Protein AF-A0A2C9M346-F1 (afdb_monomer)

Sequence (253 aa):
MEFDHIWLIHLYRFVQGSVEAITVPALNGVVSPWTPAYQRSQLMTLAYAGVYFSPAVASITTGACLCYVSWSSIMYIYGGAGVVWSVFYAFFAFQSPEKHPGLCEAERAIFLSHSSSRPRKTLIGLLSGIPHVFMVVLMLIGGNVFDYLVNKNLLSRTNSRKLAETLGFGVMGACILAIGFLNDYVVVAVLFCVGVAFSAFSISGYQLNPLDIAPKFVGPLTGISRTGTAGSIVSTLLAAKTVGETHVSLHIL

Radius of gyration: 22.64 Å; Cα contacts (8 Å, |Δi|>4): 153; chains: 1; bounding box: 45×53×70 Å

InterPro domains:
  IPR011701 Major facilitator superfamily [PF07690] (4-103)
  IPR036259 MFS transporter superfamily [G3DSA:1.20.1250.20] (2-103)
  IPR036259 MFS transporter superfamily [G3DSA:1.20.1250.20] (115-249)
  IPR036259 MFS transporter superfamily [SSF103473] (5-239)
  IPR050382 Major Facilitator Superfamily Sodium/Anion Cotransporter [PTHR11662] (124-240)

Mean predicted aligned error: 11.91 Å

Nearest PDB structures (foldseek):
  7t3n-assembly1_A  TM=4.970E-01  e=9.966E-08  Rattus norvegicus
  7t3o-assembly1_A  TM=4.963E-01  e=7.483E-08  Rattus norvegicus
  8sbe-assembly1_A  TM=4.480E-01  e=1.446E-06  Rattus norvegicus
  6kkk-assembly3_C  TM=3.157E-01  e=1.125E+00  Escherichia coli K-12
  6kki-assembly1_A  TM=3.457E-01  e=2.416E+00  Escherichia coli K-12

Structure (mmCIF, N/CA/C/O backbone):
data_AF-A0A2C9M346-F1
#
_entry.id   AF-A0A2C9M346-F1
#
loop_
_atom_site.group_PDB
_atom_site.id
_atom_site.type_symbol
_atom_site.label_atom_id
_atom_site.label_alt_id
_atom_site.label_comp_id
_atom_site.label_asym_id
_atom_site.label_entity_id
_atom_site.label_seq_id
_atom_site.pdbx_PDB_ins_code
_atom_site.Cartn_x
_atom_site.Cartn_y
_atom_site.Cartn_z
_atom_site.occupancy
_atom_site.B_iso_or_equiv
_atom_site.auth_seq_id
_atom_site.auth_comp_id
_atom_site.auth_asym_id
_atom_site.auth_atom_id
_atom_site.pdbx_PDB_model_num
ATOM 1 N N . MET A 1 1 ? -8.830 -10.681 -35.280 1.00 39.97 1 MET A N 1
ATOM 2 C CA . MET A 1 1 ? -10.021 -10.195 -34.549 1.00 39.97 1 MET A CA 1
ATOM 3 C C . MET A 1 1 ? -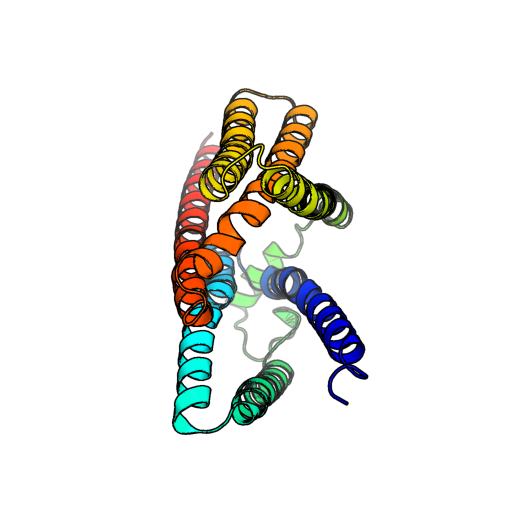9.810 -10.386 -33.043 1.00 39.97 1 MET A C 1
ATOM 5 O O . MET A 1 1 ? -10.549 -11.126 -32.421 1.00 39.97 1 MET A O 1
ATOM 9 N N . GLU A 1 2 ? -8.780 -9.773 -32.444 1.00 51.31 2 GLU A N 1
ATOM 10 C CA . GLU A 1 2 ? -8.455 -9.968 -31.008 1.00 51.31 2 GLU A CA 1
ATOM 11 C C . GLU A 1 2 ? -8.323 -8.653 -30.212 1.00 51.31 2 GLU A C 1
ATOM 13 O O . GLU A 1 2 ? -8.001 -8.678 -29.030 1.00 51.31 2 GLU A O 1
ATOM 18 N N . PHE A 1 3 ? -8.610 -7.495 -30.822 1.00 54.19 3 PHE A N 1
ATOM 19 C CA . PHE A 1 3 ? -8.401 -6.180 -30.193 1.00 54.19 3 PHE A CA 1
ATOM 20 C C . PHE A 1 3 ? -9.688 -5.393 -29.891 1.00 54.19 3 PHE A C 1
ATOM 22 O O . PHE A 1 3 ? -9.622 -4.372 -29.209 1.00 54.19 3 PHE A O 1
ATOM 29 N N . ASP A 1 4 ? -10.864 -5.875 -30.304 1.00 59.22 4 ASP A N 1
ATOM 30 C CA . ASP A 1 4 ? -12.116 -5.099 -30.231 1.00 59.22 4 ASP A CA 1
ATOM 31 C C . ASP A 1 4 ? -12.661 -4.909 -28.797 1.00 59.22 4 ASP A C 1
ATOM 33 O O . ASP A 1 4 ? -13.552 -4.096 -28.559 1.00 59.22 4 ASP A O 1
ATOM 37 N N . HIS A 1 5 ? -12.095 -5.605 -27.803 1.00 69.25 5 HIS A N 1
ATOM 38 C CA . HIS A 1 5 ? -12.573 -5.593 -26.412 1.00 69.25 5 HIS A CA 1
ATOM 39 C C . HIS A 1 5 ? -11.543 -5.131 -25.376 1.00 69.25 5 HIS A C 1
A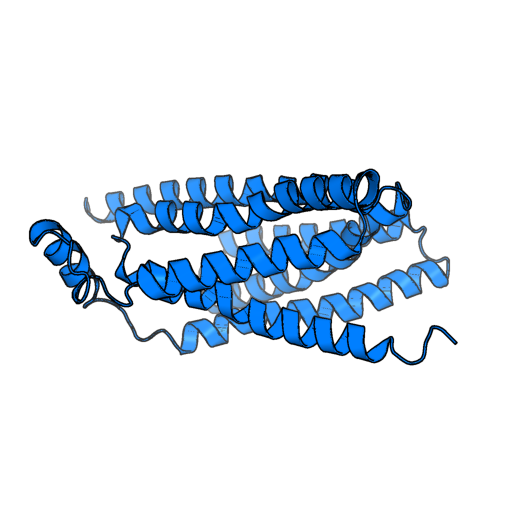TOM 41 O O . HIS A 1 5 ? -11.807 -5.198 -24.175 1.00 69.25 5 HIS A O 1
ATOM 47 N N . ILE A 1 6 ? -10.388 -4.610 -25.798 1.00 76.62 6 ILE A N 1
ATOM 48 C CA . ILE A 1 6 ? -9.342 -4.167 -24.862 1.00 76.62 6 ILE A CA 1
ATOM 49 C C . ILE A 1 6 ? -9.833 -3.059 -23.912 1.00 76.62 6 ILE A C 1
ATOM 51 O O . ILE A 1 6 ? -9.477 -3.026 -22.733 1.00 76.62 6 ILE A O 1
ATOM 55 N N . TRP A 1 7 ? -10.754 -2.213 -24.383 1.00 76.31 7 TRP A N 1
ATOM 56 C CA . TRP A 1 7 ? -11.404 -1.173 -23.583 1.00 76.31 7 TRP A CA 1
ATOM 57 C C . TRP A 1 7 ? -12.201 -1.726 -22.395 1.00 76.31 7 TRP A C 1
ATOM 59 O O . TRP A 1 7 ? -12.237 -1.086 -21.344 1.00 76.31 7 TRP A O 1
ATOM 69 N N . LEU A 1 8 ? -12.780 -2.929 -22.509 1.00 79.19 8 LEU A N 1
ATOM 70 C CA . LEU A 1 8 ? -13.498 -3.575 -21.403 1.00 79.19 8 LEU A CA 1
ATOM 71 C C . LEU A 1 8 ? -12.549 -3.949 -20.261 1.00 79.19 8 LEU A C 1
ATOM 73 O O . LEU A 1 8 ? -12.915 -3.829 -19.094 1.00 79.19 8 LEU A O 1
ATOM 77 N N . ILE A 1 9 ? -11.313 -4.342 -20.579 1.00 78.12 9 ILE A N 1
ATOM 78 C CA . ILE A 1 9 ? -10.290 -4.659 -19.575 1.00 78.12 9 ILE A CA 1
ATOM 79 C C . ILE A 1 9 ? -9.882 -3.386 -18.828 1.00 78.12 9 ILE A C 1
ATOM 81 O O . ILE A 1 9 ? -9.800 -3.392 -17.598 1.00 78.12 9 ILE A O 1
ATOM 85 N N . HIS A 1 10 ? -9.673 -2.283 -19.551 1.00 71.88 10 HIS A N 1
ATOM 86 C CA . HIS A 1 10 ? -9.362 -0.989 -18.941 1.00 71.88 10 HIS A CA 1
ATOM 87 C C . HIS A 1 10 ? -10.497 -0.491 -18.040 1.00 71.88 10 HIS A C 1
ATOM 89 O O . HIS A 1 10 ? -10.240 -0.085 -16.906 1.00 71.88 10 HIS A O 1
ATOM 95 N N . LEU A 1 11 ? -11.747 -0.595 -18.502 1.00 81.00 11 LEU A N 1
ATOM 96 C CA . LEU A 1 11 ? -12.925 -0.246 -17.712 1.00 81.00 11 LEU A CA 1
ATOM 97 C C . LEU A 1 11 ? -13.032 -1.111 -16.449 1.00 81.00 11 LEU A C 1
ATOM 99 O O . LEU A 1 11 ? -13.202 -0.582 -15.352 1.00 81.00 11 LEU A O 1
ATOM 103 N N . TYR A 1 12 ? -12.865 -2.428 -16.577 1.00 78.06 12 TYR A N 1
ATOM 104 C CA . TYR A 1 12 ? -12.874 -3.345 -15.439 1.00 78.06 12 TYR A CA 1
ATOM 105 C C . TYR A 1 12 ? -11.790 -2.989 -14.409 1.00 78.06 12 TYR A C 1
ATOM 107 O O . TYR A 1 12 ? -12.068 -2.940 -13.213 1.00 78.06 12 TYR A O 1
ATOM 115 N N . ARG A 1 13 ? -10.560 -2.690 -14.852 1.00 76.38 13 ARG A N 1
ATOM 116 C CA . ARG A 1 13 ? -9.453 -2.291 -13.963 1.00 76.38 13 ARG A CA 1
ATOM 117 C C . ARG A 1 13 ? -9.722 -0.969 -13.252 1.00 76.38 13 ARG A C 1
ATOM 119 O O . ARG A 1 13 ? -9.402 -0.845 -12.072 1.00 76.38 13 ARG A O 1
ATOM 126 N N . PHE A 1 14 ? -10.335 -0.013 -13.944 1.00 79.12 14 PHE A N 1
ATOM 127 C CA . PHE A 1 14 ? -10.742 1.257 -13.351 1.00 79.12 14 PHE A CA 1
ATOM 128 C C . PHE A 1 14 ? -11.803 1.064 -12.258 1.00 79.12 14 PHE A C 1
ATOM 130 O O . PHE A 1 14 ? -11.677 1.612 -11.160 1.00 79.12 14 PHE A O 1
ATOM 137 N N . VAL A 1 15 ? -12.821 0.241 -12.531 1.00 81.31 15 VAL A N 1
ATOM 138 C CA . VAL A 1 15 ? -13.866 -0.091 -11.553 1.00 81.31 15 VAL A CA 1
ATOM 139 C C . VAL A 1 15 ? -13.266 -0.827 -10.355 1.00 81.31 15 VAL A C 1
ATOM 141 O O . VAL A 1 15 ? -13.522 -0.438 -9.217 1.00 81.31 15 VAL A O 1
ATOM 144 N N . GLN A 1 16 ? -12.412 -1.826 -10.594 1.00 80.75 16 GLN A N 1
ATOM 145 C CA . GLN A 1 16 ? -11.725 -2.565 -9.534 1.00 80.75 16 GLN A CA 1
ATOM 146 C C . GLN A 1 16 ? -10.912 -1.625 -8.629 1.00 80.75 16 GLN A C 1
ATOM 148 O O . GLN A 1 16 ? -11.064 -1.672 -7.411 1.00 80.75 16 GLN A O 1
ATOM 153 N N . GLY A 1 17 ? -10.106 -0.732 -9.214 1.00 78.06 17 GLY A N 1
ATOM 154 C CA . GLY A 1 17 ? -9.300 0.225 -8.451 1.00 78.06 17 GLY A CA 1
ATOM 155 C C . GLY A 1 17 ? -10.146 1.201 -7.628 1.00 78.06 17 GLY A C 1
ATOM 156 O O . GLY A 1 17 ? -9.804 1.514 -6.490 1.00 78.06 17 GLY A O 1
ATOM 157 N N . SER A 1 18 ? -11.285 1.637 -8.171 1.00 78.25 18 SER A N 1
ATOM 158 C CA . SER A 1 18 ? -12.201 2.558 -7.485 1.00 78.25 18 SER A CA 1
ATOM 159 C C . SER A 1 18 ? -12.862 1.918 -6.259 1.00 78.25 18 SER A C 1
ATOM 161 O O . SER A 1 18 ? -12.991 2.566 -5.222 1.00 78.25 18 SER A O 1
ATOM 163 N N . VAL A 1 19 ? -13.255 0.642 -6.357 1.00 81.50 19 VAL A N 1
ATOM 164 C CA . VAL A 1 19 ? -13.831 -0.114 -5.230 1.00 81.50 19 VAL A CA 1
ATOM 165 C C . VAL A 1 19 ? -12.768 -0.392 -4.165 1.00 81.50 19 VAL A C 1
ATOM 167 O O . VAL A 1 19 ? -13.018 -0.206 -2.974 1.00 81.50 19 VAL A O 1
ATOM 170 N N . GLU A 1 20 ? -11.562 -0.779 -4.580 1.00 79.50 20 GLU A N 1
ATOM 171 C CA . GLU A 1 20 ? -10.466 -1.102 -3.664 1.00 79.50 20 GLU A CA 1
ATOM 172 C C . GLU A 1 20 ? -10.006 0.118 -2.846 1.00 79.50 20 GLU A C 1
ATOM 174 O O . GLU A 1 20 ? -9.707 -0.021 -1.656 1.00 79.50 20 GLU A O 1
ATOM 179 N N . ALA A 1 21 ? -10.053 1.323 -3.430 1.00 75.38 21 ALA A N 1
ATOM 180 C CA . ALA A 1 21 ? -9.646 2.573 -2.780 1.00 75.38 21 ALA A CA 1
ATOM 181 C C . ALA A 1 21 ? -10.407 2.887 -1.475 1.00 75.38 21 ALA A C 1
ATOM 183 O O . ALA A 1 21 ? -9.876 3.563 -0.591 1.00 75.38 21 ALA A O 1
ATOM 184 N N . ILE A 1 22 ? -11.633 2.379 -1.319 1.00 80.31 22 ILE A N 1
ATOM 185 C CA . ILE A 1 22 ? -12.479 2.619 -0.137 1.00 80.31 22 ILE A CA 1
ATOM 186 C C . ILE A 1 22 ? -12.052 1.730 1.046 1.00 80.31 22 ILE A C 1
ATOM 188 O O . ILE A 1 22 ? -12.305 2.063 2.207 1.00 80.31 22 ILE A O 1
ATOM 192 N N . THR A 1 23 ? -11.354 0.625 0.776 1.00 82.38 23 THR A N 1
ATOM 193 C CA . THR A 1 23 ? -11.069 -0.437 1.754 1.00 82.38 23 THR A CA 1
ATOM 194 C C . THR A 1 23 ? -10.199 0.043 2.912 1.00 82.38 23 THR A C 1
ATOM 196 O O . THR A 1 23 ? -10.503 -0.236 4.068 1.00 82.38 23 THR A O 1
ATOM 199 N N . VAL A 1 24 ? -9.134 0.800 2.631 1.00 77.88 24 VAL A N 1
ATOM 200 C CA . VAL A 1 24 ? -8.177 1.258 3.655 1.00 77.88 24 VAL A CA 1
ATOM 201 C C . VAL A 1 24 ? -8.806 2.288 4.618 1.00 77.88 24 VAL A C 1
ATOM 203 O O . VAL A 1 24 ? -8.719 2.103 5.837 1.00 77.88 24 VAL A O 1
ATOM 206 N N . PRO A 1 25 ? -9.509 3.337 4.141 1.00 76.00 25 PRO A N 1
ATOM 207 C CA . PRO A 1 25 ? -10.279 4.224 5.013 1.00 76.00 25 PRO A CA 1
ATOM 208 C C . PRO A 1 25 ? -11.390 3.503 5.784 1.00 76.00 25 PRO A C 1
ATOM 210 O O . PRO A 1 25 ? -11.580 3.779 6.971 1.00 76.00 25 PRO A O 1
ATOM 213 N N . ALA A 1 26 ? -12.101 2.571 5.140 1.00 81.25 26 ALA A N 1
ATOM 214 C CA . ALA A 1 26 ? -13.157 1.792 5.781 1.00 81.25 26 ALA A CA 1
ATOM 215 C C . ALA A 1 26 ? -12.604 0.904 6.905 1.00 81.25 26 ALA A C 1
ATOM 217 O O . ALA A 1 26 ? -13.171 0.897 7.997 1.00 81.25 26 ALA A O 1
ATOM 218 N N . LEU A 1 27 ? -11.461 0.241 6.689 1.00 83.31 27 LEU A N 1
ATOM 219 C CA . LEU A 1 27 ? -10.759 -0.540 7.709 1.00 83.31 27 LEU A CA 1
ATOM 220 C C . LEU A 1 27 ? -10.428 0.324 8.926 1.00 83.31 27 LEU A C 1
ATOM 222 O O . LEU A 1 27 ? -10.750 -0.047 10.052 1.00 83.31 27 LEU A O 1
ATOM 226 N N . ASN A 1 28 ? -9.846 1.507 8.712 1.00 78.62 28 ASN A N 1
ATOM 227 C CA . ASN A 1 28 ? -9.545 2.429 9.807 1.00 78.62 28 ASN A CA 1
ATOM 228 C C . ASN A 1 28 ? -10.823 2.874 10.533 1.00 78.62 28 ASN A C 1
ATOM 230 O O . ASN A 1 28 ? -10.831 2.970 11.761 1.00 78.62 28 ASN A O 1
ATOM 234 N N . GLY A 1 29 ? -11.905 3.114 9.790 1.00 77.00 29 GLY A N 1
ATOM 235 C CA . GLY A 1 29 ? -13.221 3.439 10.332 1.00 77.00 29 GLY A CA 1
ATOM 236 C C . GLY A 1 29 ? -13.767 2.337 11.236 1.00 77.00 29 GLY A C 1
ATOM 237 O O . GLY A 1 29 ? -14.132 2.637 12.371 1.00 77.00 29 GLY A O 1
ATOM 238 N N . VAL A 1 30 ? -13.743 1.085 10.774 1.00 81.25 30 VAL A N 1
ATOM 239 C CA . VAL A 1 30 ? -14.242 -0.090 11.504 1.00 81.25 30 VAL A CA 1
ATOM 240 C C . VAL A 1 30 ? -13.346 -0.448 12.678 1.00 81.25 30 VAL A C 1
ATOM 242 O O . VAL A 1 30 ? -13.856 -0.672 13.759 1.00 81.25 30 VAL A O 1
ATOM 245 N N . VAL A 1 31 ? -12.024 -0.480 12.525 1.00 80.38 31 VAL A N 1
ATOM 246 C CA . VAL A 1 31 ? -11.116 -0.894 13.608 1.00 80.38 31 VAL A CA 1
ATOM 247 C C . VAL A 1 31 ? -11.046 0.173 14.697 1.00 80.38 31 VAL A C 1
ATOM 249 O O . VAL A 1 31 ? -10.894 -0.142 15.877 1.00 80.38 31 VAL A O 1
ATOM 252 N N . SER A 1 32 ? -11.210 1.451 14.334 1.00 75.62 32 SER A N 1
ATOM 253 C CA . SER A 1 32 ? -11.010 2.547 15.276 1.00 75.62 32 SER A CA 1
ATOM 254 C C . SER A 1 32 ? -11.800 2.424 16.585 1.00 75.62 32 SER A C 1
ATOM 256 O O . SER A 1 32 ? -11.168 2.639 17.616 1.00 75.62 32 SER A O 1
ATOM 258 N N . PRO A 1 33 ? -13.118 2.141 16.637 1.00 76.19 33 PRO A N 1
ATOM 259 C CA . PRO A 1 33 ? -13.894 2.062 17.879 1.00 76.19 33 PRO A CA 1
ATOM 260 C C . PRO A 1 33 ? -13.584 0.794 18.682 1.00 76.19 33 PRO A C 1
ATOM 262 O O . PRO A 1 33 ? -13.794 0.777 19.888 1.00 76.19 33 PRO A O 1
ATOM 265 N N . TRP A 1 34 ? -13.048 -0.232 18.022 1.00 78.19 34 TRP A N 1
ATOM 266 C CA . TRP A 1 34 ? -12.725 -1.536 18.596 1.00 78.19 34 TRP A CA 1
ATOM 267 C C . TRP A 1 34 ? -11.302 -1.626 19.142 1.00 78.19 34 TRP A C 1
ATOM 269 O O . TRP A 1 34 ? -10.888 -2.693 19.581 1.00 78.19 34 TRP A O 1
ATOM 279 N N . THR A 1 35 ? -10.529 -0.534 19.108 1.00 77.12 35 THR A N 1
ATOM 280 C CA . THR A 1 35 ? -9.149 -0.551 19.605 1.00 77.12 35 THR A CA 1
ATOM 281 C C . THR A 1 35 ? -8.914 0.438 20.744 1.00 77.12 35 THR A C 1
ATOM 283 O O . THR A 1 35 ? -9.123 1.641 20.547 1.00 77.12 35 THR A O 1
ATOM 286 N N . PRO A 1 36 ? -8.401 -0.024 21.901 1.00 76.00 36 PRO A N 1
ATOM 287 C CA . PRO A 1 36 ? -7.910 0.856 22.957 1.00 76.00 36 PRO A CA 1
ATOM 288 C C . PRO A 1 36 ? -6.717 1.689 22.471 1.00 76.00 36 PRO A C 1
ATOM 290 O O . PRO A 1 36 ? -5.948 1.241 21.617 1.00 76.00 36 PRO A O 1
ATOM 293 N N . ALA A 1 37 ? -6.515 2.888 23.031 1.00 70.19 37 ALA A N 1
ATOM 294 C CA . ALA A 1 37 ? -5.457 3.797 22.572 1.00 70.19 37 ALA A CA 1
ATOM 295 C C . ALA A 1 37 ? -4.046 3.179 22.655 1.00 70.19 37 ALA A C 1
ATOM 297 O O . ALA A 1 37 ? -3.256 3.345 21.729 1.00 70.19 37 ALA A O 1
ATOM 298 N N . TYR A 1 38 ? -3.764 2.411 23.712 1.00 72.00 38 TYR A N 1
ATOM 299 C CA . TYR A 1 38 ? -2.445 1.820 23.964 1.00 72.00 38 TYR A CA 1
ATOM 300 C C . TYR A 1 38 ? -2.101 0.621 23.054 1.00 72.00 38 TYR A C 1
ATOM 302 O O . TYR A 1 38 ? -0.931 0.378 22.783 1.00 72.00 38 TYR A O 1
ATOM 310 N N . GLN A 1 39 ? -3.100 -0.102 22.532 1.00 74.75 39 GLN A N 1
ATOM 311 C CA . GLN A 1 39 ? -2.921 -1.238 21.604 1.00 74.75 39 GLN A CA 1
ATOM 312 C C . GLN A 1 39 ? -3.198 -0.868 20.140 1.00 74.75 39 GLN A C 1
ATOM 314 O O . GLN A 1 39 ? -3.112 -1.709 19.241 1.00 74.75 39 GLN A O 1
ATOM 319 N N . ARG A 1 40 ? -3.519 0.404 19.877 1.00 73.38 40 ARG A N 1
ATOM 320 C CA . ARG A 1 40 ? -3.988 0.875 18.571 1.00 73.38 40 ARG A CA 1
ATOM 321 C C . ARG A 1 40 ? -3.032 0.575 17.434 1.00 73.38 40 ARG A C 1
ATOM 323 O O . ARG A 1 40 ? -3.454 0.095 16.387 1.00 73.38 40 ARG A O 1
ATOM 330 N N . SER A 1 41 ? -1.754 0.848 17.640 1.00 71.06 41 SER A N 1
ATOM 331 C CA . SER A 1 41 ? -0.716 0.606 16.642 1.00 71.06 41 SER A CA 1
ATOM 332 C C . SER A 1 41 ? -0.541 -0.881 16.335 1.00 71.06 41 SER A C 1
ATOM 334 O O . SER A 1 41 ? -0.408 -1.245 15.171 1.00 71.06 41 SER A O 1
ATOM 336 N N . GLN A 1 42 ? -0.584 -1.746 17.350 1.00 76.31 42 GLN A N 1
ATOM 337 C CA . GLN A 1 42 ? -0.415 -3.191 17.192 1.00 76.31 42 GLN A CA 1
ATOM 338 C C . GLN A 1 42 ? -1.573 -3.810 16.407 1.00 76.31 42 GLN A C 1
ATOM 340 O O . GLN A 1 42 ? -1.331 -4.538 15.444 1.00 76.31 42 GLN A O 1
ATOM 345 N N . LEU A 1 43 ? -2.819 -3.472 16.757 1.00 76.62 43 LEU A N 1
ATOM 346 C CA . LEU A 1 43 ? -3.988 -4.013 16.061 1.00 76.62 43 LEU A CA 1
ATOM 347 C C . LEU A 1 43 ? -4.071 -3.508 14.616 1.00 76.62 43 LEU A C 1
ATOM 349 O O . LEU A 1 43 ? -4.363 -4.284 13.709 1.00 76.62 43 LEU A O 1
ATOM 353 N N . MET A 1 44 ? -3.746 -2.231 14.384 1.00 74.69 44 MET A N 1
ATOM 354 C CA . MET A 1 44 ? -3.647 -1.697 13.024 1.00 74.69 44 MET A CA 1
ATOM 355 C C . MET A 1 44 ? -2.541 -2.411 12.244 1.00 74.69 44 MET A C 1
ATOM 357 O O . MET A 1 44 ? -2.776 -2.851 11.127 1.00 74.69 44 MET A O 1
ATOM 361 N N . THR A 1 45 ? -1.362 -2.608 12.835 1.00 77.75 45 THR A N 1
ATOM 362 C CA . THR A 1 45 ? -0.251 -3.311 12.173 1.00 77.75 45 THR A CA 1
ATOM 363 C C . THR A 1 45 ? -0.647 -4.732 11.775 1.00 77.75 45 THR A C 1
ATOM 365 O O . THR A 1 45 ? -0.372 -5.146 10.651 1.00 77.75 45 THR A O 1
ATOM 368 N N . LEU A 1 46 ? -1.342 -5.457 12.655 1.00 81.00 46 LEU A N 1
ATOM 369 C CA . LEU A 1 46 ? -1.876 -6.783 12.349 1.00 81.00 46 LEU A CA 1
ATOM 370 C C . LEU A 1 46 ? -2.894 -6.734 11.199 1.00 81.00 46 LEU A C 1
ATOM 372 O O . LEU A 1 46 ? -2.821 -7.550 10.283 1.00 81.00 46 LEU A O 1
ATOM 376 N N . ALA A 1 47 ? -3.796 -5.750 11.206 1.00 78.06 47 ALA A N 1
ATOM 377 C CA . ALA A 1 47 ? -4.774 -5.562 10.138 1.00 78.06 47 ALA A CA 1
ATOM 378 C C . ALA A 1 47 ? -4.110 -5.250 8.779 1.00 78.06 47 ALA A C 1
ATOM 380 O O . ALA A 1 47 ? -4.530 -5.776 7.750 1.00 78.06 47 ALA A O 1
ATOM 381 N N . TYR A 1 48 ? -3.035 -4.454 8.766 1.00 77.62 48 TYR A N 1
ATOM 382 C CA . TYR A 1 48 ? -2.281 -4.126 7.549 1.00 77.62 48 TYR A CA 1
ATOM 383 C C . TYR A 1 48 ? -1.307 -5.227 7.110 1.00 77.62 48 TYR A C 1
ATOM 385 O O . TYR A 1 48 ? -0.970 -5.290 5.928 1.00 77.62 48 TYR A O 1
ATOM 393 N N . ALA A 1 49 ? -0.878 -6.127 8.000 1.00 79.31 49 ALA A N 1
ATOM 394 C CA . ALA A 1 49 ? 0.030 -7.223 7.651 1.00 79.31 49 ALA A CA 1
ATOM 395 C C . ALA A 1 49 ? -0.528 -8.104 6.515 1.00 79.31 49 ALA A C 1
ATOM 397 O O . ALA A 1 49 ? 0.226 -8.552 5.649 1.00 79.31 49 ALA A O 1
ATOM 398 N N . GLY A 1 50 ? -1.854 -8.280 6.456 1.00 79.25 50 GLY A N 1
ATOM 399 C CA . GLY A 1 50 ? -2.530 -9.021 5.386 1.00 79.25 50 GLY A CA 1
ATOM 400 C C . GLY A 1 50 ? -2.340 -8.419 3.987 1.00 79.25 50 GLY A C 1
ATOM 401 O O . GLY A 1 50 ? -2.175 -9.163 3.018 1.00 79.25 50 GLY A O 1
ATOM 402 N N . VAL A 1 51 ? -2.271 -7.087 3.870 1.00 76.94 51 VAL A N 1
ATOM 403 C CA . VAL A 1 51 ? -2.025 -6.390 2.590 1.00 76.94 51 VAL A CA 1
ATOM 404 C C . VAL A 1 51 ? -0.657 -6.766 2.016 1.00 76.94 51 VAL A C 1
ATOM 406 O O . VAL A 1 51 ? -0.501 -6.872 0.804 1.00 76.94 51 VAL A O 1
ATOM 409 N N . TYR A 1 52 ? 0.318 -7.039 2.882 1.00 72.88 52 TYR A N 1
ATOM 410 C CA . TYR A 1 52 ? 1.678 -7.401 2.480 1.00 72.88 52 TYR A CA 1
ATOM 411 C C . TYR A 1 52 ? 1.897 -8.911 2.362 1.00 72.88 52 TYR A C 1
ATOM 413 O O . TYR A 1 52 ? 2.749 -9.347 1.591 1.00 72.88 52 TYR A O 1
ATOM 421 N N . PHE A 1 53 ? 1.127 -9.717 3.093 1.00 78.62 53 PHE A N 1
ATOM 422 C CA . PHE A 1 53 ? 1.178 -11.176 3.001 1.00 78.62 53 PHE A CA 1
ATOM 423 C C . PHE A 1 53 ? 0.428 -11.712 1.771 1.00 78.62 53 PHE A C 1
ATOM 425 O O . PHE A 1 53 ? 0.880 -12.654 1.115 1.00 78.62 53 PHE A O 1
ATOM 432 N N . SER A 1 54 ? -0.698 -11.087 1.413 1.00 81.50 54 SER A N 1
ATOM 433 C CA . SER A 1 54 ? -1.556 -11.543 0.315 1.00 81.50 54 SER A CA 1
ATOM 434 C C . SER A 1 54 ? -0.869 -11.644 -1.058 1.00 81.50 54 SER A C 1
ATOM 436 O O . SER A 1 54 ? -1.136 -12.635 -1.738 1.00 81.50 54 SER A O 1
ATOM 438 N N . PRO A 1 55 ? 0.060 -10.759 -1.487 1.00 78.62 55 PRO A N 1
ATOM 439 C CA . PRO A 1 55 ? 0.716 -10.882 -2.789 1.00 78.62 55 PRO A CA 1
ATOM 440 C C . PRO A 1 55 ? 1.626 -12.108 -2.886 1.00 78.62 55 PRO A C 1
ATOM 442 O O . PRO A 1 55 ? 1.755 -12.681 -3.968 1.00 78.62 55 PRO A O 1
ATOM 445 N N . ALA A 1 56 ? 2.235 -12.539 -1.775 1.00 78.00 56 ALA A N 1
ATOM 446 C CA . ALA A 1 56 ? 3.071 -13.737 -1.745 1.00 78.00 56 ALA A CA 1
ATOM 447 C C . ALA A 1 56 ? 2.217 -14.990 -1.978 1.00 78.00 56 ALA A C 1
ATOM 449 O O . ALA A 1 56 ? 2.478 -15.765 -2.901 1.00 78.00 56 ALA A O 1
ATOM 450 N N . VAL A 1 57 ? 1.130 -15.130 -1.212 1.00 84.19 57 VAL A N 1
ATOM 451 C CA . VAL A 1 57 ? 0.158 -16.221 -1.386 1.00 84.19 57 VAL A CA 1
ATOM 452 C C . VAL A 1 57 ? -0.469 -16.169 -2.778 1.00 84.19 57 VAL A C 1
ATOM 454 O O . VAL A 1 57 ? -0.612 -17.202 -3.439 1.00 84.19 57 VAL A O 1
ATOM 457 N N . ALA A 1 58 ? -0.798 -14.969 -3.260 1.00 82.75 58 ALA A N 1
ATOM 458 C CA . ALA A 1 58 ? -1.411 -14.793 -4.563 1.00 82.75 58 ALA A CA 1
ATOM 459 C C . ALA A 1 58 ? -0.474 -15.201 -5.705 1.00 82.75 58 ALA A C 1
ATOM 461 O O . ALA A 1 58 ? -0.892 -15.898 -6.627 1.00 82.75 58 ALA A O 1
ATOM 462 N N . SER A 1 59 ? 0.807 -14.842 -5.614 1.00 81.25 59 SER A N 1
ATOM 463 C CA . SER A 1 59 ? 1.816 -15.199 -6.617 1.00 81.25 59 SER A CA 1
ATOM 464 C C . SER A 1 59 ? 2.038 -16.710 -6.685 1.00 81.25 59 SER A C 1
ATOM 466 O O . SER A 1 59 ? 2.081 -17.268 -7.780 1.00 81.25 59 SER A O 1
ATOM 468 N N . ILE A 1 60 ? 2.115 -17.384 -5.532 1.00 84.06 60 ILE A N 1
ATOM 469 C CA . ILE A 1 60 ? 2.268 -18.847 -5.465 1.00 84.06 60 ILE A CA 1
ATOM 470 C C . ILE A 1 60 ? 1.041 -19.538 -6.067 1.00 84.06 60 ILE A C 1
ATOM 472 O O . ILE A 1 60 ? 1.173 -20.404 -6.930 1.00 84.06 60 ILE A O 1
ATOM 476 N N . THR A 1 61 ? -0.155 -19.116 -5.654 1.00 83.56 61 THR A N 1
ATOM 477 C CA . THR A 1 61 ? -1.418 -19.708 -6.118 1.00 83.56 61 THR A CA 1
ATOM 478 C C . THR A 1 61 ? -1.610 -19.490 -7.619 1.00 83.56 61 THR A C 1
ATOM 480 O O . THR A 1 61 ? -1.948 -20.425 -8.342 1.00 83.56 61 THR A O 1
ATOM 483 N N . THR A 1 62 ? -1.325 -18.279 -8.107 1.00 80.50 62 THR A N 1
ATOM 484 C CA . THR A 1 62 ? -1.390 -17.927 -9.533 1.00 80.50 62 THR A CA 1
ATOM 485 C C . THR A 1 62 ? -0.394 -18.747 -10.350 1.00 80.50 62 THR A C 1
ATOM 487 O O . THR A 1 62 ? -0.770 -19.318 -11.372 1.00 80.50 62 THR A O 1
ATOM 490 N N . GLY A 1 63 ? 0.855 -18.865 -9.885 1.00 77.06 63 GLY A N 1
ATOM 491 C CA . GLY A 1 63 ? 1.881 -19.677 -10.543 1.00 77.06 63 GLY A CA 1
ATOM 492 C C . GLY A 1 63 ? 1.501 -21.157 -10.624 1.00 77.06 63 GLY A C 1
ATOM 493 O O . GLY A 1 63 ? 1.614 -21.762 -11.687 1.00 77.06 63 GLY A O 1
ATOM 494 N N . ALA A 1 64 ? 0.977 -21.728 -9.537 1.00 80.94 64 ALA A N 1
ATOM 495 C CA . ALA A 1 64 ? 0.506 -23.111 -9.521 1.00 80.94 64 ALA A CA 1
ATOM 496 C C . ALA A 1 64 ? -0.688 -23.330 -10.470 1.00 80.94 64 ALA A C 1
ATOM 498 O O . ALA A 1 64 ? -0.705 -24.296 -11.231 1.00 80.94 64 ALA A O 1
ATOM 499 N N . CYS A 1 65 ? -1.665 -22.420 -10.481 1.00 81.44 65 CYS A N 1
ATOM 500 C CA . CYS A 1 65 ? -2.840 -22.538 -11.349 1.00 81.44 65 CYS A CA 1
ATOM 501 C C . CYS A 1 65 ? -2.489 -22.448 -12.838 1.00 81.44 65 CYS A C 1
ATOM 503 O O . CYS A 1 65 ? -3.066 -23.189 -13.635 1.00 81.44 65 CYS A O 1
ATOM 505 N N . LEU A 1 66 ? -1.530 -21.590 -13.206 1.00 75.19 66 LEU A N 1
ATOM 506 C CA . LEU A 1 66 ? -1.047 -21.457 -14.584 1.00 75.19 66 LEU A CA 1
ATOM 507 C C . LEU A 1 66 ? -0.353 -22.729 -15.089 1.00 75.19 66 LEU A C 1
ATOM 509 O O . LEU A 1 66 ? -0.524 -23.079 -16.253 1.00 75.19 66 LEU A O 1
ATOM 513 N N . CYS A 1 67 ? 0.411 -23.414 -14.234 1.00 78.12 67 CYS A N 1
ATOM 514 C CA . CYS A 1 67 ? 1.167 -24.605 -14.628 1.00 78.12 67 CYS A CA 1
ATOM 515 C C . CYS A 1 67 ? 0.341 -25.899 -14.600 1.00 78.12 67 CYS A C 1
ATOM 517 O O . CYS A 1 67 ? 0.570 -26.773 -15.431 1.00 78.12 67 CYS A O 1
ATOM 519 N N . TYR A 1 68 ? -0.581 -26.043 -13.641 1.00 80.94 68 TYR A N 1
ATOM 520 C CA . TYR A 1 68 ? -1.243 -27.327 -13.368 1.00 80.94 68 TYR A CA 1
ATOM 521 C C . TYR A 1 68 ? -2.731 -27.376 -13.722 1.00 80.94 68 TYR A C 1
ATOM 523 O O . TYR A 1 68 ? -3.282 -28.470 -13.805 1.00 80.94 68 TYR A O 1
ATOM 531 N N . VAL A 1 69 ? -3.402 -26.230 -13.886 1.00 85.69 69 VAL A N 1
ATOM 532 C CA . VAL A 1 69 ? -4.866 -26.193 -14.034 1.00 85.69 69 VAL A CA 1
ATOM 533 C C . VAL A 1 69 ? -5.276 -25.444 -15.297 1.00 85.69 69 VAL A C 1
ATOM 535 O O . VAL A 1 69 ? -5.508 -26.045 -16.339 1.00 85.69 69 VAL A O 1
ATOM 538 N N . SER A 1 70 ? -5.431 -24.131 -15.198 1.00 80.38 70 SER A N 1
ATOM 539 C CA . SER A 1 70 ? -5.834 -23.241 -16.277 1.00 80.38 70 SER A CA 1
ATOM 540 C C . SER A 1 70 ? -5.764 -21.816 -15.750 1.00 80.38 70 SER A C 1
ATOM 542 O O . SER A 1 70 ? -5.968 -21.565 -14.565 1.00 80.38 70 SER A O 1
ATOM 544 N N . TRP A 1 71 ? -5.553 -20.853 -16.638 1.00 77.12 71 TRP A N 1
ATOM 545 C CA . TRP A 1 71 ? -5.648 -19.436 -16.298 1.00 77.12 71 TRP A CA 1
ATOM 546 C C . TRP A 1 71 ? -7.021 -19.077 -15.691 1.00 77.12 71 TRP A C 1
ATOM 548 O O . TRP A 1 71 ? -7.104 -18.290 -14.749 1.00 77.12 71 TRP A O 1
ATOM 558 N N . SER A 1 72 ? -8.104 -19.688 -16.180 1.00 78.62 72 SER A N 1
ATOM 559 C CA . SER A 1 72 ? -9.462 -19.351 -15.744 1.00 78.62 72 SER A CA 1
ATOM 560 C C . SER A 1 72 ? -9.768 -19.778 -14.305 1.00 78.62 72 SER A C 1
ATOM 562 O O . SER A 1 72 ? -10.638 -19.177 -13.677 1.00 78.62 72 SER A O 1
ATOM 564 N N . SER A 1 73 ? -9.056 -20.767 -13.746 1.00 83.19 73 SER A N 1
ATOM 565 C CA . SER A 1 73 ? -9.290 -21.235 -12.368 1.00 83.19 73 SER A CA 1
ATOM 566 C C . SER A 1 73 ? -8.992 -20.158 -11.324 1.00 83.19 73 SER A C 1
ATOM 568 O O . SER A 1 73 ? -9.659 -20.096 -10.293 1.00 83.19 73 SER A O 1
ATOM 570 N N . ILE A 1 74 ? -8.058 -19.255 -11.630 1.00 85.81 74 ILE A N 1
ATOM 571 C CA . ILE A 1 74 ? -7.645 -18.143 -10.769 1.00 85.81 74 ILE A CA 1
ATOM 572 C C . ILE A 1 74 ? -8.840 -17.248 -10.417 1.00 85.81 74 ILE A C 1
ATOM 574 O O . ILE A 1 74 ? -9.001 -16.837 -9.266 1.00 85.81 74 ILE A O 1
ATOM 578 N N . MET A 1 75 ? -9.713 -16.993 -11.396 1.00 83.81 75 MET A N 1
ATOM 579 C CA . MET A 1 75 ? -10.902 -16.157 -11.215 1.00 83.81 75 MET A CA 1
ATOM 580 C C . MET A 1 75 ? -11.903 -16.800 -10.257 1.00 83.81 75 MET A C 1
ATOM 582 O O . MET A 1 75 ? -12.453 -16.120 -9.392 1.00 83.81 75 MET A O 1
ATOM 586 N N . TYR A 1 76 ? -12.103 -18.115 -10.370 1.00 89.44 76 TYR A N 1
ATOM 587 C CA . TYR A 1 76 ? -13.011 -18.852 -9.494 1.00 89.44 76 TYR A CA 1
ATOM 588 C C . TYR A 1 76 ? -12.466 -18.970 -8.068 1.00 89.44 76 TYR A C 1
ATOM 590 O O . TYR A 1 76 ? -13.234 -18.835 -7.118 1.00 89.44 76 TYR A O 1
ATOM 598 N N . ILE A 1 77 ? -11.153 -19.162 -7.903 1.00 89.69 77 ILE A N 1
ATOM 599 C CA . ILE A 1 77 ? -10.520 -19.278 -6.582 1.00 89.69 77 ILE A CA 1
ATOM 600 C C . ILE A 1 77 ? -10.615 -17.951 -5.821 1.00 89.69 77 ILE A C 1
ATOM 602 O O . ILE A 1 77 ? -11.149 -17.925 -4.711 1.00 89.69 77 ILE A O 1
ATOM 606 N N . TYR A 1 78 ? -10.154 -16.840 -6.409 1.00 88.19 78 TYR A N 1
ATOM 607 C CA . TYR A 1 78 ? -10.206 -15.540 -5.728 1.00 88.19 78 TYR A CA 1
ATOM 608 C C . TYR A 1 78 ? -11.631 -15.001 -5.599 1.00 88.19 78 TYR A C 1
ATOM 610 O O . TYR A 1 78 ? -11.986 -14.478 -4.543 1.00 88.19 78 TYR A O 1
ATOM 618 N N . GLY A 1 79 ? -12.461 -15.163 -6.634 1.00 88.94 79 GLY A N 1
ATOM 619 C CA . GLY A 1 79 ? -13.865 -14.756 -6.593 1.00 88.94 79 GLY A CA 1
ATOM 620 C C . GLY A 1 79 ? -14.657 -15.528 -5.537 1.00 88.94 79 GLY A C 1
ATOM 621 O O . GLY A 1 79 ? -15.348 -14.922 -4.720 1.00 88.94 79 GLY A O 1
ATOM 622 N N . GLY A 1 80 ? -14.499 -16.854 -5.490 1.00 93.25 80 GLY A N 1
ATOM 623 C CA . GLY A 1 80 ? -15.147 -17.713 -4.499 1.00 93.25 80 GLY A CA 1
ATOM 624 C C . GLY A 1 80 ? -14.696 -17.403 -3.073 1.00 93.25 80 GLY A C 1
ATOM 625 O O . GLY A 1 80 ? -15.538 -17.216 -2.195 1.00 93.25 80 GLY A O 1
ATOM 626 N N . ALA A 1 81 ? -13.386 -17.263 -2.846 1.00 91.62 81 ALA A N 1
ATOM 627 C CA . ALA A 1 81 ? -12.853 -16.870 -1.542 1.00 91.62 81 ALA A CA 1
ATOM 628 C C . ALA A 1 81 ? -13.393 -15.503 -1.086 1.00 91.62 81 ALA A C 1
ATOM 630 O O . ALA A 1 81 ? -13.757 -15.347 0.079 1.00 91.62 81 ALA A O 1
ATOM 631 N N . GLY A 1 82 ? -13.513 -14.537 -2.004 1.00 88.69 82 GLY A N 1
ATOM 632 C CA . GLY A 1 82 ? -14.103 -13.227 -1.724 1.00 88.69 82 GLY A CA 1
ATOM 633 C C . GLY A 1 82 ? -15.579 -13.302 -1.324 1.00 88.69 82 GLY A C 1
ATOM 634 O O . GLY A 1 82 ? -15.982 -12.638 -0.369 1.00 88.69 82 GLY A O 1
ATOM 635 N N . VAL A 1 83 ? -16.382 -14.137 -1.994 1.00 94.19 83 VAL A N 1
ATOM 636 C CA . VAL A 1 83 ? -17.797 -14.345 -1.632 1.00 94.19 83 VAL A CA 1
ATOM 637 C C . VAL A 1 83 ? -17.915 -14.993 -0.255 1.00 94.19 83 VAL A C 1
ATOM 639 O O . VAL A 1 83 ? -18.654 -14.489 0.588 1.00 94.19 83 VAL A O 1
ATOM 642 N N . VAL A 1 84 ? -17.150 -16.057 0.008 1.00 95.38 84 VAL A N 1
ATOM 643 C CA . VAL A 1 84 ? -17.137 -16.730 1.318 1.00 95.38 84 VAL A CA 1
ATOM 644 C C . VAL A 1 84 ? -16.740 -15.752 2.424 1.00 95.38 84 VAL A C 1
ATOM 646 O O . VAL A 1 84 ? -17.415 -15.678 3.451 1.00 95.38 84 VAL A O 1
ATOM 649 N N . TRP A 1 85 ? -15.699 -14.947 2.197 1.00 91.56 85 TRP A N 1
ATOM 650 C CA . TRP A 1 85 ? -15.273 -13.918 3.144 1.00 91.56 85 TRP A CA 1
ATOM 651 C C . TRP A 1 85 ? -16.332 -12.830 3.351 1.00 91.56 85 TRP A C 1
ATOM 653 O O . TRP A 1 85 ? -16.559 -12.407 4.480 1.00 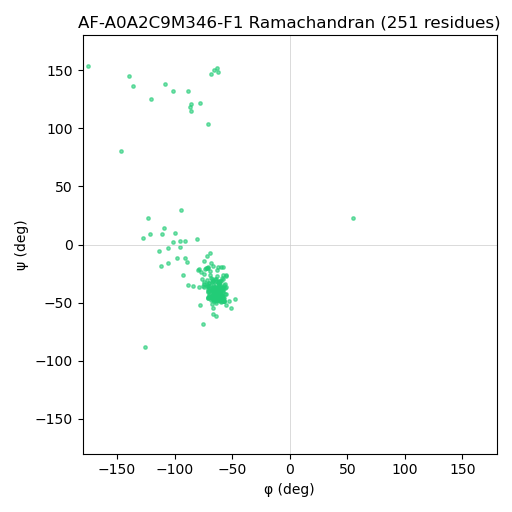91.56 85 TRP A O 1
ATOM 663 N N . SER A 1 86 ? -17.028 -12.408 2.293 1.00 89.88 86 SER A N 1
ATOM 664 C CA . SER A 1 86 ? -18.099 -11.407 2.390 1.00 89.88 86 SER A CA 1
ATOM 665 C C . SER A 1 86 ? -19.283 -11.921 3.206 1.00 89.88 86 SER A C 1
ATOM 667 O O . SER A 1 86 ? -19.818 -11.191 4.037 1.00 89.88 86 SER A O 1
ATOM 669 N N . VAL A 1 87 ? -19.663 -13.188 3.014 1.00 94.06 87 VAL A N 1
ATOM 670 C CA 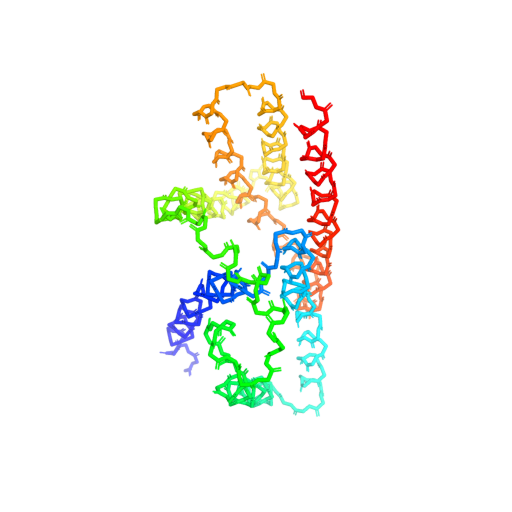. VAL A 1 87 ? -20.707 -13.848 3.810 1.00 94.06 87 VAL A CA 1
ATOM 671 C C . VAL A 1 87 ? -20.274 -13.939 5.272 1.00 94.06 87 VAL A C 1
ATOM 673 O O . VAL A 1 87 ? -21.029 -13.545 6.156 1.00 94.06 87 VAL A O 1
ATOM 676 N N . PHE A 1 88 ? -19.043 -14.384 5.534 1.00 92.69 88 PHE A N 1
ATOM 677 C CA . PHE A 1 88 ? -18.490 -14.423 6.888 1.00 92.69 88 PHE A CA 1
ATOM 678 C C . PHE A 1 88 ? -18.517 -13.035 7.546 1.00 92.69 88 PHE A C 1
ATOM 680 O O . PHE A 1 88 ? -19.028 -12.873 8.653 1.00 92.69 88 PHE A O 1
ATOM 687 N N . TYR A 1 89 ? -18.049 -12.006 6.842 1.00 88.56 89 TYR A N 1
ATOM 688 C CA . TYR A 1 89 ? -18.047 -10.638 7.345 1.00 88.56 89 TYR A CA 1
ATOM 689 C C . TYR A 1 89 ? -19.467 -10.121 7.619 1.00 88.56 89 TYR A C 1
ATOM 691 O O . TYR A 1 89 ? -19.690 -9.490 8.646 1.00 88.56 89 TYR A O 1
ATOM 699 N N . ALA A 1 90 ? -20.446 -10.438 6.767 1.00 88.25 90 ALA A N 1
ATOM 700 C CA . ALA A 1 90 ? -21.835 -10.016 6.954 1.00 88.25 90 ALA A CA 1
ATOM 701 C C . ALA A 1 90 ? -22.475 -10.566 8.242 1.00 88.25 90 ALA A C 1
ATOM 703 O O . ALA A 1 90 ? -23.313 -9.889 8.835 1.00 88.25 90 ALA A O 1
ATOM 704 N N . PHE A 1 91 ? -22.084 -11.766 8.685 1.00 87.75 91 PHE A N 1
ATOM 705 C CA . PHE A 1 91 ? -22.620 -12.375 9.906 1.00 87.75 91 PHE A CA 1
ATOM 706 C C . PHE A 1 91 ? -21.851 -11.997 11.175 1.00 87.75 91 PHE A C 1
ATOM 708 O O . PHE A 1 91 ? -22.460 -11.874 12.236 1.00 87.75 91 PHE A O 1
ATOM 715 N N . PHE A 1 92 ? -20.529 -11.829 11.086 1.00 85.56 92 PHE A N 1
ATOM 716 C CA . PHE A 1 92 ? -19.672 -11.674 12.266 1.00 85.56 92 PHE A CA 1
ATOM 717 C C . PHE A 1 92 ? -19.172 -10.243 12.505 1.00 85.56 92 PHE A C 1
ATOM 719 O O . PHE A 1 92 ? -18.704 -9.944 13.605 1.00 85.56 92 PHE A O 1
ATOM 726 N N . ALA A 1 93 ? -19.250 -9.342 11.522 1.00 84.38 93 ALA A N 1
ATOM 727 C CA . ALA A 1 93 ? -18.787 -7.969 11.696 1.00 84.38 93 ALA A CA 1
ATOM 728 C C . ALA A 1 93 ? -19.873 -7.079 12.317 1.00 84.38 93 ALA A C 1
ATOM 730 O O . ALA A 1 93 ? -20.939 -6.861 11.743 1.00 84.38 93 ALA A O 1
ATOM 731 N N . PHE A 1 94 ? -19.564 -6.492 13.474 1.00 83.19 94 PHE A N 1
ATOM 732 C CA . PHE A 1 94 ? -20.437 -5.543 14.160 1.00 83.19 94 PHE A CA 1
ATOM 733 C C . PHE A 1 94 ? -19.874 -4.121 14.074 1.00 83.19 94 PHE A C 1
ATOM 735 O O . PHE A 1 94 ? -18.679 -3.886 14.243 1.00 83.19 94 PHE A O 1
ATOM 742 N N . GLN A 1 95 ? -20.754 -3.145 13.838 1.00 75.00 95 GLN A N 1
ATOM 743 C CA . GLN A 1 95 ? -20.355 -1.751 13.615 1.00 75.00 95 GLN A CA 1
ATOM 744 C C . GLN A 1 95 ? -19.740 -1.089 14.859 1.00 75.00 95 GLN A C 1
ATOM 746 O O . GLN A 1 95 ? -18.799 -0.307 14.736 1.00 75.00 95 GLN A O 1
ATOM 751 N N . SER A 1 96 ? -20.252 -1.412 16.050 1.00 73.50 96 SER A N 1
ATOM 752 C CA . SER A 1 96 ? -19.819 -0.800 17.308 1.00 73.50 96 SER A CA 1
ATOM 753 C C . SER A 1 96 ? -19.730 -1.841 18.425 1.00 73.50 96 SER A C 1
ATOM 755 O O . SER A 1 96 ? -20.618 -2.698 18.497 1.00 73.50 96 SER A O 1
ATOM 757 N N . PRO A 1 97 ? -18.759 -1.711 19.353 1.00 75.19 97 PRO A N 1
ATOM 758 C CA . PRO A 1 97 ? -18.631 -2.585 20.527 1.00 75.19 97 PRO A CA 1
ATOM 759 C C . PRO A 1 97 ? -19.904 -2.626 21.385 1.00 75.19 97 PRO A C 1
ATOM 761 O O . PRO A 1 97 ? -20.204 -3.616 22.039 1.00 75.19 97 PRO A O 1
ATOM 764 N N . GLU A 1 98 ? -20.698 -1.554 21.345 1.00 70.38 98 GLU A N 1
ATOM 765 C CA . GLU A 1 98 ? -21.984 -1.450 22.033 1.00 70.38 98 GLU A CA 1
ATOM 766 C C . GLU A 1 98 ? -23.012 -2.480 21.561 1.00 70.38 98 GLU A C 1
ATOM 768 O O . GLU A 1 98 ? -23.819 -2.937 22.360 1.00 70.38 98 GLU A O 1
ATOM 773 N N . LYS A 1 99 ? -23.017 -2.853 20.283 1.00 73.12 99 LYS A N 1
ATOM 774 C CA . LYS A 1 99 ? -24.045 -3.741 19.718 1.00 73.12 99 LYS A CA 1
ATOM 775 C C . LYS A 1 99 ? -23.612 -5.208 19.697 1.00 73.12 99 LYS A C 1
ATOM 777 O O . LYS A 1 99 ? -24.347 -6.044 19.181 1.00 73.12 99 LYS A O 1
ATOM 782 N N . HIS A 1 100 ? -22.427 -5.515 20.222 1.00 80.25 100 HIS A N 1
ATOM 783 C CA . HIS A 1 100 ? -21.875 -6.861 20.198 1.00 80.25 100 HIS A CA 1
ATOM 784 C C . HIS A 1 100 ? -22.526 -7.748 21.273 1.00 80.25 100 HIS A C 1
ATOM 786 O O . HIS A 1 100 ? -22.423 -7.421 22.457 1.00 80.25 100 HIS A O 1
ATOM 792 N N . PRO A 1 101 ? -23.157 -8.880 20.905 1.00 79.06 101 PRO A N 1
ATOM 793 C CA . PRO A 1 101 ? -23.916 -9.707 21.848 1.00 79.06 101 PRO A CA 1
ATOM 794 C C . PRO A 1 101 ? -23.042 -10.473 22.855 1.00 79.06 101 PRO A C 1
ATOM 796 O O . PRO A 1 101 ? -23.546 -10.895 23.888 1.00 79.06 101 PRO A O 1
ATOM 799 N N . GLY A 1 102 ? -21.748 -10.658 22.573 1.00 78.75 102 GLY A N 1
ATOM 800 C CA . GLY A 1 102 ? -20.837 -11.467 23.395 1.00 78.75 102 GLY A CA 1
ATOM 801 C C . GLY A 1 102 ? -19.780 -10.688 24.180 1.00 78.75 102 GLY A C 1
ATOM 802 O O . GLY A 1 102 ? -18.800 -11.293 24.597 1.00 78.75 102 GLY A O 1
ATOM 803 N N . LEU A 1 103 ? -19.899 -9.360 24.312 1.00 81.44 103 LEU A N 1
ATOM 804 C CA . LEU A 1 103 ? -18.871 -8.551 24.984 1.00 81.44 103 LEU A CA 1
ATOM 805 C C . LEU A 1 103 ? -19.132 -8.455 26.495 1.00 81.44 103 LEU A C 1
ATOM 807 O O . LEU A 1 103 ? -20.246 -8.129 26.907 1.00 81.44 103 LEU A O 1
ATOM 811 N N . CYS A 1 104 ? -18.104 -8.682 27.315 1.00 83.69 104 CYS A N 1
ATOM 812 C CA . CYS A 1 104 ? -18.202 -8.524 28.767 1.00 83.69 104 CYS A CA 1
ATOM 813 C C . CYS A 1 104 ? -18.375 -7.041 29.152 1.00 83.69 104 CYS A C 1
ATOM 815 O O . CYS A 1 104 ? -17.805 -6.153 28.512 1.00 83.69 104 CYS A O 1
ATOM 817 N N . GLU A 1 105 ? -19.120 -6.751 30.225 1.00 81.50 105 GLU A N 1
ATOM 818 C CA . GLU A 1 105 ? -19.350 -5.374 30.694 1.00 81.50 105 GLU A CA 1
ATOM 819 C C . GLU A 1 105 ? -18.047 -4.633 31.028 1.00 81.50 105 GLU A C 1
ATOM 821 O O . GLU A 1 105 ? -17.916 -3.447 30.715 1.00 81.50 105 GLU A O 1
ATOM 826 N N . ALA A 1 106 ? -17.057 -5.340 31.584 1.00 80.88 106 ALA A N 1
ATOM 827 C CA . ALA A 1 106 ? -15.744 -4.776 31.891 1.00 80.88 106 ALA A CA 1
ATOM 828 C C . ALA A 1 106 ? -15.005 -4.290 30.628 1.00 80.88 106 ALA A C 1
ATOM 830 O O . ALA A 1 106 ? -14.459 -3.188 30.612 1.00 80.88 106 ALA A O 1
ATOM 831 N N . GLU A 1 107 ? -15.032 -5.069 29.541 1.00 81.19 107 GLU A N 1
ATOM 832 C CA . GLU A 1 107 ? -14.411 -4.693 28.261 1.00 81.19 107 GLU A CA 1
ATOM 833 C C . GLU A 1 107 ? -15.182 -3.557 27.580 1.00 81.19 107 GLU A C 1
ATOM 835 O O . GLU A 1 107 ? -14.597 -2.629 27.015 1.00 81.19 107 GLU A O 1
ATOM 840 N N . ARG A 1 108 ? -16.513 -3.583 27.687 1.00 80.31 108 ARG A N 1
ATOM 841 C CA . ARG A 1 108 ? -17.400 -2.566 27.113 1.00 80.31 108 ARG A CA 1
ATOM 842 C C . ARG A 1 108 ? -17.138 -1.177 27.700 1.00 80.31 108 ARG A C 1
ATOM 844 O O . ARG A 1 108 ? -17.100 -0.199 26.950 1.00 80.31 108 ARG A O 1
ATOM 851 N N . ALA A 1 109 ? -16.893 -1.088 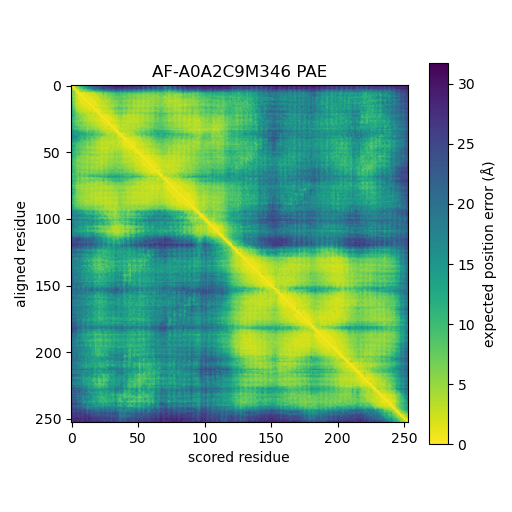29.007 1.00 79.81 109 ALA A N 1
ATOM 852 C CA . ALA A 1 109 ? -16.553 0.167 29.680 1.00 79.81 109 ALA A CA 1
ATOM 853 C C . ALA A 1 109 ? -15.242 0.790 29.150 1.00 79.81 109 ALA A C 1
ATOM 855 O O . ALA A 1 109 ? -15.147 2.012 28.979 1.00 79.81 109 ALA A O 1
ATOM 856 N N . ILE A 1 110 ? -14.248 -0.041 28.811 1.00 78.56 110 ILE A N 1
ATOM 857 C CA . ILE A 1 110 ? -12.966 0.410 28.242 1.00 78.56 110 ILE A CA 1
ATOM 858 C C . ILE A 1 110 ? -13.177 1.055 26.863 1.00 78.56 110 ILE A C 1
ATOM 860 O O . ILE A 1 110 ? -12.618 2.121 26.593 1.00 78.56 110 ILE A O 1
ATOM 864 N N . PHE A 1 111 ? -14.008 0.465 26.001 1.00 76.19 111 PHE A N 1
ATOM 865 C CA . PHE A 1 111 ? -14.280 1.020 24.668 1.00 76.19 111 PHE A CA 1
ATOM 866 C C . PHE A 1 111 ? -15.129 2.296 24.713 1.00 76.19 111 PHE A C 1
ATOM 868 O O . PHE A 1 111 ? -14.847 3.256 23.988 1.00 76.19 111 PHE A O 1
ATOM 875 N N . LEU A 1 112 ? -16.137 2.336 25.588 1.00 73.31 112 LEU A N 1
ATOM 876 C CA . LEU A 1 112 ? -17.044 3.477 25.728 1.00 73.31 112 LEU A CA 1
ATOM 877 C C . LEU A 1 112 ? -16.337 4.731 26.253 1.00 73.31 112 LEU A C 1
ATOM 879 O O . LEU A 1 112 ? -16.526 5.816 25.700 1.00 73.31 112 LEU A O 1
ATOM 883 N N . SER A 1 113 ? -15.458 4.579 27.249 1.00 70.62 113 SER A N 1
ATOM 884 C CA . SER A 1 113 ? -14.663 5.694 27.789 1.00 70.62 113 SER A CA 1
ATOM 885 C C . SER A 1 113 ? -13.774 6.375 26.733 1.00 70.62 113 SER A C 1
ATOM 887 O O . SER A 1 113 ? -13.544 7.581 26.801 1.00 70.62 113 SER A O 1
ATOM 889 N N . HIS A 1 114 ? -13.333 5.645 25.704 1.00 65.56 114 HIS A N 1
ATOM 890 C CA . HIS A 1 114 ? -12.481 6.162 24.624 1.00 65.56 114 HIS A CA 1
ATOM 891 C C . HIS A 1 114 ? -13.249 6.752 23.428 1.00 65.56 114 HIS A C 1
ATOM 893 O O . HIS A 1 114 ? -12.654 7.428 22.583 1.00 65.56 114 HIS A O 1
ATOM 899 N N . SER A 1 115 ? -14.551 6.483 23.302 1.00 61.28 115 SER A N 1
ATOM 900 C CA . SER A 1 115 ? -15.354 6.938 22.157 1.00 61.28 115 SER A CA 1
ATOM 901 C C . SER A 1 115 ? -15.666 8.443 22.225 1.00 61.28 115 SER A C 1
ATOM 903 O O . SER A 1 115 ? -15.672 9.126 21.199 1.00 61.28 115 SER A O 1
ATOM 905 N N . SER A 1 116 ? -15.819 8.991 23.438 1.00 55.03 116 SER A N 1
ATOM 906 C CA . SER A 1 116 ? -16.219 10.388 23.689 1.00 55.03 116 SER A CA 1
ATOM 907 C C . SER A 1 116 ? -15.183 11.455 23.289 1.00 55.03 116 SER A C 1
ATOM 909 O O . SER A 1 116 ? -15.533 12.630 23.206 1.00 55.03 116 SER A O 1
ATOM 911 N N . SER A 1 117 ? -13.917 11.098 23.053 1.00 54.41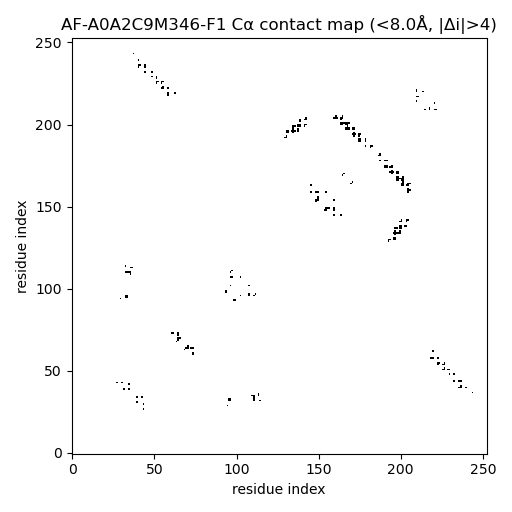 117 SER A N 1
ATOM 912 C CA . SER A 1 117 ? -12.811 12.059 22.880 1.00 54.41 117 SER A CA 1
ATOM 913 C C . SER A 1 117 ? -12.410 12.334 21.424 1.00 54.41 117 SER A C 1
ATOM 915 O O . SER A 1 117 ? -11.377 12.954 21.169 1.00 54.41 117 SER A O 1
ATOM 917 N N . ARG A 1 118 ? -13.182 11.876 20.428 1.00 58.31 118 ARG A N 1
ATOM 918 C CA . ARG A 1 118 ? -12.787 12.003 19.013 1.00 58.31 118 ARG A CA 1
ATOM 919 C C . ARG A 1 118 ? -13.197 13.353 18.408 1.00 58.31 118 ARG A C 1
ATOM 921 O O . ARG A 1 118 ? -14.389 13.572 18.203 1.00 58.31 118 ARG A O 1
ATOM 928 N N . PRO A 1 119 ? -12.250 14.222 18.004 1.00 53.44 119 PRO A N 1
ATOM 929 C CA . PRO A 1 119 ? -12.586 15.396 17.201 1.00 53.44 119 PRO A CA 1
ATOM 930 C C . PRO A 1 119 ? -13.099 14.977 15.810 1.00 53.44 119 PRO A C 1
ATOM 932 O O . PRO A 1 119 ? -12.698 13.943 15.274 1.00 53.44 119 PRO A O 1
ATOM 935 N N . ARG A 1 120 ? -13.980 15.782 15.202 1.00 51.09 120 ARG A N 1
ATOM 936 C CA . ARG A 1 120 ? -14.565 15.561 13.864 1.00 51.09 120 ARG A CA 1
ATOM 937 C C . ARG A 1 120 ? -13.494 15.776 12.774 1.00 51.09 120 ARG A C 1
ATOM 939 O O . ARG A 1 120 ? -13.132 16.908 12.480 1.00 51.09 120 ARG A O 1
ATOM 946 N N . LYS A 1 121 ? -12.963 14.694 12.179 1.00 54.88 121 LYS A N 1
ATOM 947 C CA . LYS A 1 121 ? -11.755 14.698 11.310 1.00 54.88 121 LYS A CA 1
ATOM 948 C C . LYS A 1 121 ? -11.994 14.800 9.788 1.00 54.88 121 LYS A C 1
ATOM 950 O O . LYS A 1 121 ? -11.175 14.300 9.022 1.00 54.88 121 LYS A O 1
ATOM 955 N N . THR A 1 122 ? -13.062 15.435 9.305 1.00 59.03 122 THR A N 1
ATOM 956 C CA . THR A 1 122 ? -13.319 15.495 7.846 1.00 59.03 122 THR A CA 1
ATOM 957 C C . THR A 1 122 ? -12.258 16.312 7.091 1.00 59.03 122 THR A C 1
ATOM 959 O O . THR A 1 122 ? -11.832 15.920 6.009 1.00 59.03 122 THR A O 1
ATOM 962 N N . LEU A 1 123 ? -11.764 17.406 7.684 1.00 59.97 123 LEU A N 1
ATOM 963 C CA . LEU A 1 123 ? -10.786 18.298 7.043 1.00 59.97 123 LEU A CA 1
ATOM 964 C C . LEU A 1 123 ? -9.393 17.658 6.893 1.00 59.97 123 LEU A C 1
ATOM 966 O O . LEU A 1 123 ? -8.705 17.898 5.906 1.00 59.97 123 LEU A O 1
ATOM 970 N N . ILE A 1 124 ? -9.004 16.797 7.839 1.00 64.44 124 ILE A N 1
ATOM 971 C CA . ILE A 1 124 ? -7.700 16.112 7.836 1.00 64.44 124 ILE A CA 1
ATOM 972 C C . ILE A 1 124 ? -7.616 15.127 6.665 1.00 64.44 124 ILE A C 1
ATOM 974 O O . ILE A 1 124 ? -6.579 15.044 6.019 1.00 64.44 124 ILE A O 1
ATOM 978 N N . GLY A 1 125 ? -8.717 14.429 6.356 1.00 66.69 125 GLY A N 1
ATOM 979 C CA . GLY A 1 125 ? -8.781 13.501 5.224 1.00 66.69 125 GLY A CA 1
ATOM 980 C C . GLY A 1 125 ? -8.585 14.196 3.873 1.00 66.69 125 GLY A C 1
ATOM 981 O O . GLY A 1 125 ? -7.868 13.685 3.013 1.00 66.69 125 GLY A O 1
ATOM 982 N N . LEU A 1 126 ? -9.159 15.394 3.710 1.00 68.06 126 LEU A N 1
ATOM 983 C CA . LEU A 1 126 ? -8.978 16.197 2.500 1.00 68.06 126 LEU A CA 1
ATOM 984 C C . LEU A 1 126 ? -7.537 16.712 2.385 1.00 68.06 126 LEU A C 1
ATOM 986 O O . LEU A 1 126 ? -6.931 16.591 1.323 1.00 68.06 126 LEU A O 1
ATOM 990 N N . LEU A 1 127 ? -6.964 17.205 3.490 1.00 67.50 127 LEU A N 1
ATOM 991 C CA . LEU A 1 127 ? -5.568 17.653 3.533 1.00 67.50 127 LEU A CA 1
ATOM 992 C C . LEU A 1 127 ? -4.581 16.510 3.241 1.00 67.50 127 LEU A C 1
ATOM 994 O O . LEU A 1 127 ? -3.598 16.720 2.537 1.00 67.50 127 LEU A O 1
ATOM 998 N N . SER A 1 128 ? -4.857 15.291 3.723 1.00 69.81 128 SER A N 1
ATOM 999 C CA . SER A 1 128 ? -4.012 14.115 3.463 1.00 69.81 128 SER A CA 1
ATOM 1000 C C . SER A 1 128 ? -4.091 13.599 2.024 1.00 69.81 128 SER A C 1
ATOM 1002 O O . SER A 1 128 ? -3.188 12.898 1.579 1.00 69.81 128 SER A O 1
ATOM 1004 N N . GLY A 1 129 ? -5.146 13.942 1.279 1.00 76.25 129 GLY A N 1
ATOM 1005 C CA . GLY A 1 129 ? -5.298 13.532 -0.119 1.00 76.25 129 GLY A CA 1
ATOM 1006 C C . GLY A 1 129 ? -4.417 14.326 -1.088 1.00 76.25 129 GLY A C 1
ATOM 1007 O O . GLY A 1 129 ? -3.971 13.780 -2.096 1.00 76.25 129 GLY A O 1
ATOM 1008 N N . ILE A 1 130 ? -4.122 15.591 -0.765 1.00 82.56 130 ILE A N 1
ATOM 1009 C CA . ILE A 1 130 ? -3.342 16.517 -1.605 1.00 82.56 130 ILE A CA 1
ATOM 1010 C C . ILE A 1 130 ? -1.999 15.917 -2.069 1.00 82.56 130 ILE A C 1
ATOM 1012 O O . ILE A 1 130 ? -1.781 15.859 -3.282 1.00 82.56 130 ILE A O 1
ATOM 1016 N N . PRO A 1 131 ? -1.107 15.422 -1.185 1.00 83.12 131 PRO A N 1
ATOM 1017 C CA . PRO A 1 131 ? 0.188 14.886 -1.614 1.00 83.12 131 PRO A CA 1
ATOM 1018 C C . PRO A 1 131 ? 0.061 13.677 -2.550 1.00 83.12 131 PRO A C 1
ATOM 1020 O O . PRO A 1 131 ? 0.863 13.526 -3.470 1.00 83.12 131 PRO A O 1
ATOM 1023 N N . HIS A 1 132 ? -0.970 12.846 -2.378 1.00 81.94 132 HIS A N 1
ATOM 1024 C CA . HIS A 1 132 ? -1.205 11.687 -3.239 1.00 81.94 132 HIS A CA 1
ATOM 1025 C C . HIS A 1 132 ? -1.700 12.078 -4.635 1.00 81.94 132 HIS A C 1
ATOM 1027 O O . HIS A 1 132 ? -1.296 11.463 -5.620 1.00 81.94 132 HIS A O 1
ATOM 1033 N N . VAL A 1 133 ? -2.516 13.129 -4.752 1.00 83.50 133 VAL A N 1
ATOM 1034 C CA . VAL A 1 133 ? -2.927 13.658 -6.064 1.00 83.50 133 VAL A CA 1
ATOM 1035 C C . VAL A 1 133 ? -1.716 14.201 -6.826 1.00 83.50 133 VAL A C 1
ATOM 1037 O O . VAL A 1 133 ? -1.518 13.860 -7.993 1.00 83.50 133 VAL A O 1
ATOM 1040 N N . PHE A 1 134 ? -0.862 14.984 -6.160 1.00 83.94 134 PHE A N 1
ATOM 1041 C CA . PHE A 1 134 ? 0.376 15.497 -6.759 1.00 83.94 134 PHE A CA 1
ATOM 1042 C C . PHE A 1 134 ? 1.324 14.376 -7.194 1.00 83.94 134 PHE A C 1
ATOM 1044 O O . PHE A 1 134 ? 1.899 14.434 -8.282 1.00 83.94 134 PHE A O 1
ATOM 1051 N N . MET A 1 135 ? 1.442 13.330 -6.377 1.00 86.81 135 MET A N 1
ATOM 1052 C CA . MET A 1 135 ? 2.220 12.138 -6.696 1.00 86.81 135 MET A CA 1
ATOM 1053 C C . MET A 1 135 ? 1.725 11.454 -7.981 1.00 86.81 135 MET A C 1
ATOM 1055 O O . MET A 1 135 ? 2.542 11.117 -8.834 1.00 86.81 135 MET A O 1
ATOM 1059 N N . VAL A 1 136 ? 0.408 11.293 -8.172 1.00 85.94 136 VAL A N 1
ATOM 1060 C CA . VAL A 1 136 ? -0.151 10.703 -9.406 1.00 85.94 136 VAL A CA 1
ATOM 1061 C C . VAL A 1 136 ? 0.202 11.545 -10.634 1.00 85.94 136 VAL A C 1
ATOM 1063 O O . VAL A 1 136 ? 0.632 10.996 -11.648 1.00 85.94 136 VAL A O 1
ATOM 1066 N N . VAL A 1 137 ? 0.077 12.872 -10.542 1.00 87.12 137 VAL A N 1
ATOM 1067 C CA . VAL A 1 137 ? 0.422 13.783 -11.647 1.00 87.12 137 VAL A CA 1
ATOM 1068 C C . VAL A 1 137 ? 1.903 13.659 -12.017 1.00 87.12 137 VAL A C 1
ATOM 1070 O O . VAL A 1 137 ? 2.229 13.471 -13.191 1.00 87.12 137 VAL A O 1
ATOM 1073 N N . LEU A 1 138 ? 2.805 13.696 -11.030 1.00 85.94 138 LEU A N 1
ATOM 1074 C CA . LEU A 1 138 ? 4.241 13.549 -11.282 1.00 85.94 138 LEU A CA 1
ATOM 1075 C C . LEU A 1 138 ? 4.623 12.156 -11.778 1.00 85.94 138 LEU A C 1
ATOM 1077 O O . LEU A 1 138 ? 5.542 12.046 -12.582 1.00 85.94 138 LEU A O 1
ATOM 1081 N N . MET A 1 139 ? 3.914 11.106 -11.368 1.00 85.88 139 MET A N 1
ATOM 1082 C CA . MET A 1 139 ? 4.147 9.751 -11.870 1.00 85.88 139 MET A CA 1
ATOM 1083 C C . MET A 1 139 ? 3.877 9.658 -13.378 1.00 85.88 139 MET A C 1
ATOM 1085 O O . MET A 1 139 ? 4.688 9.097 -14.116 1.00 85.88 139 MET A O 1
ATOM 1089 N N . LEU A 1 140 ? 2.765 10.239 -13.845 1.00 85.75 140 LEU A N 1
ATOM 1090 C CA . LEU A 1 140 ? 2.405 10.256 -15.268 1.00 85.75 140 LEU A CA 1
ATOM 1091 C C . LEU A 1 140 ? 3.399 11.082 -16.095 1.00 85.75 140 LEU A C 1
ATOM 1093 O O . LEU A 1 140 ? 3.806 10.666 -17.180 1.00 85.75 140 LEU A O 1
ATOM 1097 N N . ILE A 1 141 ? 3.825 12.236 -15.573 1.00 87.19 141 ILE A N 1
ATOM 1098 C CA . ILE A 1 141 ? 4.838 13.079 -16.223 1.00 87.19 141 ILE A CA 1
ATOM 1099 C C . ILE A 1 141 ? 6.193 12.361 -16.243 1.00 87.19 141 ILE A C 1
ATOM 1101 O O . ILE A 1 141 ? 6.846 12.316 -17.282 1.00 87.19 141 ILE A O 1
ATOM 1105 N N . GLY A 1 142 ? 6.597 11.766 -15.121 1.00 83.25 142 GLY A N 1
ATOM 1106 C CA . GLY A 1 142 ? 7.869 11.069 -14.959 1.00 83.25 142 GLY A CA 1
ATOM 1107 C C . GLY A 1 142 ? 8.047 9.920 -15.937 1.00 83.25 142 GLY A C 1
ATOM 1108 O O . GLY A 1 142 ? 9.080 9.858 -16.599 1.00 83.25 142 GLY A O 1
ATOM 1109 N N . GLY A 1 143 ? 7.024 9.075 -16.102 1.00 82.81 143 GLY A N 1
ATOM 1110 C CA . GLY A 1 143 ? 7.046 8.002 -17.101 1.00 82.81 143 GLY A CA 1
ATOM 1111 C C . GLY A 1 143 ? 7.322 8.532 -18.510 1.00 82.81 143 GLY A C 1
ATOM 1112 O O . GLY A 1 143 ? 8.287 8.117 -19.150 1.00 82.81 143 GLY A O 1
ATOM 1113 N N . ASN A 1 144 ? 6.554 9.536 -18.946 1.00 85.38 144 ASN A N 1
ATOM 1114 C CA . ASN A 1 144 ? 6.714 10.140 -20.272 1.00 85.38 144 ASN A CA 1
ATOM 1115 C C . ASN A 1 144 ? 8.089 10.802 -20.464 1.00 85.38 144 ASN A C 1
ATOM 1117 O O . ASN A 1 144 ? 8.691 10.687 -21.532 1.00 85.38 144 ASN A O 1
ATOM 1121 N N . VAL A 1 145 ? 8.599 11.496 -19.443 1.00 86.69 145 VAL A N 1
ATOM 1122 C CA . VAL A 1 145 ? 9.899 12.184 -19.498 1.00 86.69 145 VAL A CA 1
ATOM 1123 C C . VAL A 1 145 ? 11.050 11.184 -19.574 1.00 86.69 145 VAL A C 1
ATOM 1125 O O . VAL A 1 145 ? 11.943 11.349 -20.409 1.00 86.69 145 VAL A O 1
ATOM 1128 N N . PHE A 1 146 ? 11.046 10.140 -18.743 1.00 83.50 146 PHE A N 1
ATOM 1129 C CA . PHE A 1 146 ? 12.110 9.136 -18.759 1.00 83.50 146 PHE A CA 1
ATOM 1130 C C . PHE A 1 146 ? 12.099 8.311 -20.046 1.00 83.50 146 PHE A C 1
ATOM 1132 O O . PHE A 1 146 ? 13.165 8.099 -20.629 1.00 83.50 146 PHE A O 1
ATOM 1139 N N . ASP A 1 147 ? 10.923 7.944 -20.555 1.00 82.62 147 ASP A N 1
ATOM 1140 C CA . ASP A 1 147 ? 10.815 7.257 -21.843 1.00 82.62 147 ASP A CA 1
ATOM 1141 C C . ASP A 1 147 ? 11.274 8.158 -23.002 1.00 82.62 147 ASP A C 1
ATOM 1143 O O . ASP A 1 147 ? 11.990 7.704 -23.897 1.00 82.62 147 ASP A O 1
ATOM 1147 N N . TYR A 1 148 ? 10.961 9.459 -22.968 1.00 85.19 148 TYR A N 1
ATOM 1148 C CA . TYR A 1 148 ? 11.458 10.424 -23.954 1.00 85.19 148 TYR A CA 1
ATOM 1149 C C . TYR A 1 148 ? 12.991 10.552 -23.936 1.00 85.19 148 TYR A C 1
ATOM 1151 O O . TYR A 1 148 ? 13.626 10.545 -24.996 1.00 85.19 148 TYR A O 1
ATOM 1159 N N . LEU A 1 149 ? 13.601 10.626 -22.748 1.00 83.88 149 LEU A N 1
ATOM 1160 C CA . LEU A 1 149 ? 15.059 10.714 -22.578 1.00 83.88 149 LEU A CA 1
ATOM 1161 C C . LEU A 1 149 ? 15.785 9.472 -23.114 1.00 83.88 149 LEU A C 1
ATOM 1163 O O . LEU A 1 149 ? 16.854 9.594 -23.720 1.00 83.88 149 LEU A O 1
ATOM 1167 N N . VAL A 1 150 ? 15.194 8.292 -22.930 1.00 85.06 150 VAL A N 1
ATOM 1168 C CA . VAL A 1 150 ? 15.721 7.035 -23.475 1.00 85.06 150 VAL A CA 1
ATOM 1169 C C . VAL A 1 150 ? 15.554 6.990 -24.997 1.00 85.06 150 VAL A C 1
ATOM 1171 O O . VAL A 1 150 ? 16.508 6.674 -25.706 1.00 85.06 150 VAL A O 1
ATOM 1174 N N . ASN A 1 151 ? 14.385 7.369 -25.524 1.00 84.75 151 ASN A N 1
ATOM 1175 C CA . ASN A 1 151 ? 14.097 7.329 -26.965 1.00 84.75 151 ASN A CA 1
ATOM 1176 C C . ASN A 1 151 ? 14.961 8.299 -27.786 1.00 84.75 151 ASN A C 1
ATOM 1178 O O . ASN A 1 151 ? 15.272 8.031 -28.945 1.00 84.75 151 ASN A O 1
ATOM 1182 N N . LYS A 1 152 ? 15.382 9.418 -27.191 1.00 86.56 152 LYS A N 1
ATOM 1183 C CA . LYS A 1 152 ? 16.305 10.388 -27.805 1.00 86.56 152 LYS A CA 1
ATOM 1184 C C . LYS A 1 152 ? 17.783 9.978 -27.710 1.00 86.56 152 LYS A C 1
ATOM 1186 O O . LYS A 1 152 ? 18.636 10.765 -28.108 1.00 86.56 152 LYS A O 1
ATOM 1191 N N . ASN A 1 153 ? 18.092 8.784 -27.188 1.00 81.44 153 ASN A N 1
ATOM 1192 C CA . ASN A 1 153 ? 19.452 8.297 -26.915 1.00 81.44 153 ASN A CA 1
ATOM 1193 C C . ASN A 1 153 ? 20.291 9.236 -26.020 1.00 81.44 153 ASN A C 1
ATOM 1195 O O . ASN A 1 153 ? 21.517 9.172 -26.032 1.00 81.44 153 ASN A O 1
ATOM 1199 N N . LEU A 1 154 ? 19.643 10.096 -25.221 1.00 80.88 154 LEU A N 1
ATOM 1200 C CA . LEU A 1 154 ? 20.326 10.997 -24.282 1.00 80.88 154 LEU A CA 1
ATOM 1201 C C . LEU A 1 154 ? 20.840 10.232 -23.057 1.00 80.88 154 LEU A C 1
ATOM 1203 O O . LEU A 1 154 ? 21.880 10.570 -22.497 1.00 80.88 154 LEU A O 1
ATOM 1207 N N . LEU A 1 155 ? 20.108 9.199 -22.634 1.00 81.62 155 LEU A N 1
ATOM 1208 C CA . LEU A 1 155 ? 20.451 8.362 -21.490 1.00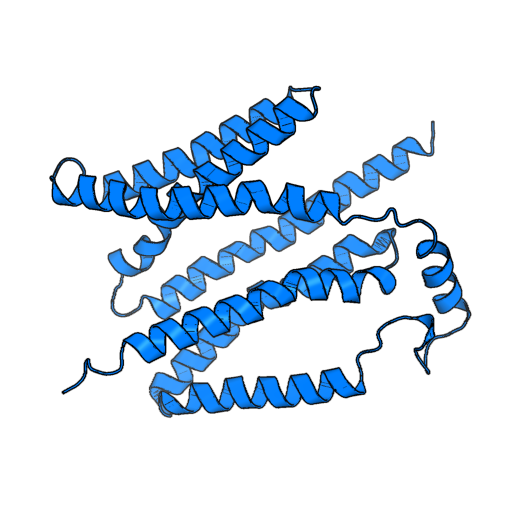 81.62 155 LEU A CA 1
ATOM 1209 C C . LEU A 1 155 ? 20.228 6.886 -21.821 1.00 81.62 155 LEU A C 1
ATOM 1211 O O . LEU A 1 155 ? 19.195 6.502 -22.363 1.00 81.62 155 LEU A O 1
ATOM 1215 N N . SER A 1 156 ? 21.182 6.041 -21.424 1.00 82.94 156 SER A N 1
ATOM 1216 C CA . SER A 1 156 ? 20.979 4.589 -21.414 1.00 82.94 156 SER A CA 1
ATOM 1217 C C . SER A 1 156 ? 19.853 4.222 -20.444 1.00 82.94 156 SER A C 1
ATOM 1219 O O . SER A 1 156 ? 19.701 4.868 -19.402 1.00 82.94 156 SER A O 1
ATOM 1221 N N . ARG A 1 157 ? 19.105 3.153 -20.746 1.00 76.12 157 ARG A N 1
ATOM 1222 C CA . ARG A 1 157 ? 18.006 2.638 -19.907 1.00 76.12 157 ARG A CA 1
ATOM 1223 C C . ARG A 1 157 ? 18.427 2.517 -18.443 1.00 76.12 157 ARG A C 1
ATOM 1225 O O . ARG A 1 157 ? 17.762 3.051 -17.566 1.00 76.12 157 ARG A O 1
ATOM 1232 N N . THR A 1 158 ? 19.597 1.943 -18.176 1.00 80.62 158 THR A N 1
ATOM 1233 C CA . THR A 1 158 ? 20.118 1.779 -16.810 1.00 80.62 158 THR A CA 1
ATOM 1234 C C . THR A 1 158 ? 20.409 3.112 -16.117 1.00 80.62 158 THR A C 1
ATOM 1236 O O . THR A 1 158 ? 20.160 3.256 -14.922 1.00 80.62 158 THR A O 1
ATOM 1239 N N . ASN A 1 159 ? 20.921 4.105 -16.848 1.00 82.19 159 ASN A N 1
ATOM 1240 C CA . ASN A 1 159 ? 21.245 5.416 -16.281 1.00 82.19 159 ASN A CA 1
ATOM 1241 C C . ASN A 1 159 ? 19.985 6.250 -16.031 1.00 82.19 159 ASN A C 1
ATOM 1243 O O . ASN A 1 159 ? 19.914 6.934 -15.017 1.00 82.19 159 ASN A O 1
ATOM 1247 N N . SER A 1 160 ? 18.976 6.140 -16.897 1.00 83.12 160 SER A N 1
ATOM 1248 C CA . SER A 1 160 ? 17.658 6.743 -16.677 1.00 83.12 160 SER A CA 1
ATOM 1249 C C . SER A 1 160 ? 16.994 6.185 -15.411 1.00 83.12 160 SER A C 1
ATOM 1251 O O . SER A 1 160 ? 16.532 6.954 -14.570 1.00 83.12 160 SER A O 1
ATOM 1253 N N . ARG A 1 161 ? 17.048 4.861 -15.208 1.00 82.19 161 ARG A N 1
ATOM 1254 C CA . ARG A 1 161 ? 16.506 4.190 -14.011 1.00 82.19 161 ARG A CA 1
ATOM 1255 C C . ARG A 1 161 ? 17.228 4.618 -12.732 1.00 82.19 161 ARG A C 1
ATOM 1257 O O . ARG A 1 161 ? 16.579 4.950 -11.746 1.00 82.19 161 ARG A O 1
ATOM 1264 N N . LYS A 1 162 ? 18.565 4.673 -12.761 1.00 84.12 162 LYS A N 1
ATOM 1265 C CA . LYS A 1 162 ? 19.375 5.187 -11.643 1.00 84.12 162 LYS A CA 1
ATOM 1266 C C . LYS A 1 162 ? 19.036 6.641 -11.325 1.00 84.12 162 LYS A C 1
ATOM 1268 O O . LYS A 1 162 ? 18.863 6.974 -10.160 1.00 84.12 162 LYS A O 1
ATOM 1273 N N . LEU A 1 163 ? 18.908 7.483 -12.351 1.00 86.75 163 LEU A N 1
ATOM 1274 C CA . LEU A 1 163 ? 18.568 8.892 -12.184 1.00 86.75 163 LEU A CA 1
ATOM 1275 C C . LEU A 1 163 ? 17.194 9.057 -11.524 1.00 86.75 163 LEU A C 1
ATOM 1277 O O . LEU A 1 163 ? 17.085 9.783 -10.538 1.00 86.75 163 LEU A O 1
ATOM 1281 N N . ALA A 1 164 ? 16.179 8.342 -12.015 1.00 85.88 164 ALA A N 1
ATOM 1282 C CA . ALA A 1 164 ? 14.837 8.343 -11.439 1.00 85.88 164 ALA A CA 1
ATOM 1283 C C . ALA A 1 164 ? 14.851 7.973 -9.947 1.00 85.88 164 ALA A C 1
ATOM 1285 O O . ALA A 1 164 ? 14.214 8.645 -9.136 1.00 85.88 164 ALA A O 1
ATOM 1286 N N . GLU A 1 165 ? 15.645 6.965 -9.581 1.00 86.69 165 GLU A N 1
ATOM 1287 C CA . GLU A 1 165 ? 15.760 6.503 -8.200 1.00 86.69 165 GLU A CA 1
ATOM 1288 C C . GLU A 1 165 ? 16.490 7.502 -7.297 1.00 86.69 165 GLU A C 1
ATOM 1290 O O . GLU A 1 165 ? 16.037 7.800 -6.191 1.00 86.69 165 GLU A O 1
ATOM 1295 N N . THR A 1 166 ? 17.593 8.073 -7.787 1.00 87.06 166 THR A N 1
ATOM 1296 C CA . THR A 1 166 ? 18.345 9.095 -7.047 1.00 87.06 166 THR A CA 1
ATOM 1297 C C . THR A 1 166 ? 17.542 10.375 -6.851 1.00 87.06 166 THR A C 1
ATOM 1299 O O . THR A 1 166 ? 17.631 10.982 -5.788 1.00 87.06 166 THR A O 1
ATOM 1302 N N . LEU A 1 167 ? 16.727 10.774 -7.831 1.00 88.81 167 LEU A N 1
ATOM 1303 C CA . LEU A 1 167 ? 15.859 11.941 -7.707 1.00 88.81 167 LEU A CA 1
ATOM 1304 C C . LEU A 1 167 ? 14.716 11.677 -6.725 1.00 88.81 167 LEU A C 1
ATOM 1306 O O . LEU A 1 167 ? 14.466 12.516 -5.866 1.00 88.81 167 LEU A O 1
ATOM 1310 N N . GLY A 1 168 ? 14.053 10.522 -6.802 1.00 87.00 168 GLY A N 1
ATOM 1311 C CA . GLY A 1 168 ? 12.934 10.217 -5.911 1.00 87.00 168 GLY A CA 1
ATOM 1312 C C . GLY A 1 168 ? 13.365 10.063 -4.452 1.00 87.00 168 GLY A C 1
ATOM 1313 O O . GLY A 1 168 ? 12.930 10.835 -3.593 1.00 87.00 168 GLY A O 1
ATOM 1314 N N . PHE A 1 169 ? 14.259 9.115 -4.158 1.00 87.00 169 PHE A N 1
ATOM 1315 C CA . PHE A 1 169 ? 14.715 8.877 -2.783 1.00 87.00 169 PHE A CA 1
ATOM 1316 C C . PHE A 1 169 ? 15.636 9.976 -2.256 1.00 87.00 169 PHE A C 1
ATOM 1318 O O . PHE A 1 169 ? 15.577 10.293 -1.068 1.00 87.00 169 PHE A O 1
ATOM 1325 N N . GLY A 1 170 ? 16.461 10.581 -3.115 1.00 89.12 170 GLY A N 1
ATOM 1326 C CA . GLY A 1 170 ? 17.364 11.658 -2.711 1.00 89.12 170 GLY A CA 1
ATOM 1327 C C . GLY A 1 170 ? 16.611 12.919 -2.299 1.00 89.12 170 GLY A C 1
ATOM 1328 O O . GLY A 1 170 ? 16.865 13.449 -1.218 1.00 89.12 170 GLY A O 1
ATOM 1329 N N . VAL A 1 171 ? 15.640 13.365 -3.107 1.00 89.94 171 VAL A N 1
ATOM 1330 C CA . VAL A 1 171 ? 14.821 14.542 -2.769 1.00 89.94 171 VAL A CA 1
ATOM 1331 C C . VAL A 1 171 ? 13.956 14.257 -1.544 1.00 89.94 171 VAL A C 1
ATOM 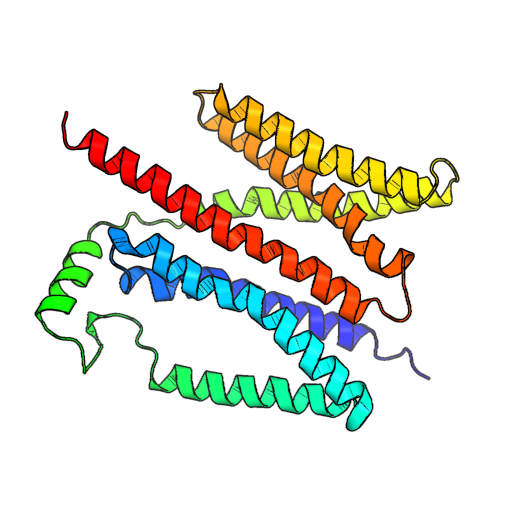1333 O O . VAL A 1 171 ? 13.945 15.065 -0.619 1.00 89.94 171 VAL A O 1
ATOM 1336 N N . MET A 1 172 ? 13.303 13.091 -1.474 1.00 89.75 172 MET A N 1
ATOM 1337 C CA . MET A 1 172 ? 12.521 12.709 -0.293 1.00 89.75 172 MET A CA 1
ATOM 1338 C C . MET A 1 172 ? 13.383 12.688 0.977 1.00 89.75 172 MET A C 1
ATOM 1340 O O . MET A 1 172 ? 12.989 13.254 1.996 1.00 89.75 172 MET A O 1
ATOM 1344 N N . GLY A 1 173 ? 14.576 12.091 0.919 1.00 87.38 173 GLY A N 1
ATOM 1345 C CA . GLY A 1 173 ? 15.504 12.035 2.048 1.00 87.38 173 GLY A CA 1
ATOM 1346 C C . GLY A 1 173 ? 15.960 13.420 2.508 1.00 87.38 173 GLY A C 1
ATOM 1347 O O . GLY A 1 173 ? 15.913 13.713 3.703 1.00 87.38 173 GLY A O 1
ATOM 1348 N N . ALA A 1 174 ? 16.326 14.300 1.573 1.00 90.75 174 ALA A N 1
ATOM 1349 C CA . ALA A 1 174 ? 16.700 15.679 1.883 1.00 90.75 174 ALA A CA 1
ATOM 1350 C C . ALA A 1 174 ? 15.537 16.467 2.511 1.00 90.75 174 ALA A C 1
ATOM 1352 O O . ALA A 1 174 ? 15.737 17.170 3.502 1.00 90.75 174 ALA A O 1
ATOM 1353 N N . CYS A 1 175 ? 14.317 16.310 1.987 1.00 90.19 175 CYS A N 1
ATOM 1354 C CA . CYS A 1 175 ? 13.120 16.943 2.540 1.00 90.19 175 CYS A CA 1
ATOM 1355 C C . CYS A 1 175 ? 12.813 16.455 3.963 1.00 90.19 175 CYS A C 1
ATOM 1357 O O . CYS A 1 175 ? 12.539 17.280 4.831 1.00 90.19 175 CYS A O 1
ATOM 1359 N N . ILE A 1 176 ? 12.897 15.146 4.233 1.00 88.06 176 ILE A N 1
ATOM 1360 C CA . ILE A 1 176 ? 12.681 14.595 5.583 1.00 88.06 176 ILE A CA 1
ATOM 1361 C C . ILE A 1 176 ? 13.742 15.107 6.565 1.00 88.06 176 ILE A C 1
ATOM 1363 O O . ILE A 1 176 ? 13.402 15.489 7.683 1.00 88.06 176 ILE A O 1
ATOM 1367 N N . LEU A 1 177 ? 15.014 15.152 6.159 1.00 91.12 177 LEU A N 1
ATOM 1368 C CA . LEU A 1 177 ? 16.080 15.691 7.006 1.00 91.12 177 LEU A CA 1
ATOM 1369 C C . LEU A 1 177 ? 15.847 17.170 7.326 1.00 91.12 177 LEU A C 1
ATOM 1371 O O . LEU A 1 177 ? 15.985 17.570 8.478 1.00 91.12 177 LEU A O 1
ATOM 1375 N N . ALA A 1 178 ? 15.440 17.965 6.335 1.00 88.94 178 ALA A N 1
ATOM 1376 C CA . ALA A 1 178 ? 15.121 19.375 6.531 1.00 88.94 178 ALA A CA 1
ATOM 1377 C C . ALA A 1 178 ? 13.923 19.577 7.474 1.00 88.94 178 ALA A C 1
ATOM 1379 O O . ALA A 1 178 ? 13.978 20.456 8.331 1.00 88.94 178 ALA A O 1
ATOM 1380 N N . ILE A 1 179 ? 12.884 18.736 7.382 1.00 89.62 179 ILE A N 1
ATOM 1381 C CA . ILE A 1 179 ? 11.737 18.757 8.308 1.00 89.62 179 ILE A CA 1
ATOM 1382 C C . ILE A 1 179 ? 12.190 18.621 9.767 1.00 89.62 179 ILE A C 1
ATOM 1384 O O . ILE A 1 179 ? 11.635 19.293 10.631 1.00 89.62 179 ILE A O 1
ATOM 1388 N N . GLY A 1 180 ? 13.223 17.819 10.045 1.00 85.31 180 GLY A N 1
ATOM 1389 C CA . GLY A 1 180 ? 13.738 17.613 11.403 1.00 85.31 180 GLY A CA 1
ATOM 1390 C C . GLY A 1 180 ? 14.288 18.871 12.091 1.00 85.31 180 GLY A C 1
ATOM 1391 O O . GLY A 1 180 ? 14.381 18.891 13.315 1.00 85.31 180 GLY A O 1
ATOM 1392 N N . PHE A 1 181 ? 14.623 19.921 11.335 1.00 88.00 181 PHE A N 1
ATOM 1393 C CA . PHE A 1 181 ? 15.164 21.179 11.869 1.00 88.00 181 PHE A CA 1
ATOM 1394 C C . PHE A 1 181 ? 14.156 22.337 11.853 1.00 88.00 181 PHE A C 1
ATOM 1396 O O . PHE A 1 181 ? 14.475 23.440 12.301 1.00 88.00 181 PHE A O 1
ATOM 1403 N N . LEU A 1 182 ? 12.951 22.117 11.322 1.00 89.19 182 LEU A N 1
ATOM 1404 C CA . LEU A 1 182 ? 11.946 23.158 11.131 1.00 89.19 182 LEU A CA 1
ATOM 1405 C C . LEU A 1 182 ? 10.881 23.092 12.226 1.00 89.19 182 LEU A C 1
ATOM 1407 O O . LEU A 1 182 ? 10.314 22.040 12.498 1.00 89.19 182 LEU A O 1
ATOM 1411 N N . ASN A 1 183 ? 10.572 24.248 12.816 1.00 82.38 183 ASN A N 1
ATOM 1412 C CA . ASN A 1 183 ? 9.541 24.376 13.852 1.00 82.38 183 ASN A CA 1
ATOM 1413 C C . ASN A 1 183 ? 8.192 24.878 13.301 1.00 82.38 183 ASN A C 1
ATOM 1415 O O . ASN A 1 183 ? 7.183 24.834 14.001 1.00 82.38 183 ASN A O 1
ATOM 1419 N N . ASP A 1 184 ? 8.159 25.362 12.053 1.00 88.75 184 ASP A N 1
ATOM 1420 C CA . ASP A 1 184 ? 6.942 25.873 11.416 1.00 88.75 184 ASP A CA 1
ATOM 1421 C C . ASP A 1 184 ? 6.146 24.738 10.751 1.00 88.75 184 ASP A C 1
ATOM 1423 O O . ASP A 1 184 ? 6.609 24.089 9.809 1.00 88.75 184 ASP A O 1
ATOM 1427 N N . TYR A 1 185 ? 4.916 24.527 11.223 1.00 80.75 185 TYR A N 1
ATOM 1428 C CA . TYR A 1 185 ? 4.024 23.466 10.757 1.00 80.75 185 TYR A CA 1
ATOM 1429 C C . TYR A 1 185 ? 3.618 23.610 9.282 1.00 80.75 185 TYR A C 1
ATOM 1431 O O . TYR A 1 185 ? 3.410 22.593 8.614 1.00 80.75 185 TYR A O 1
ATOM 1439 N N . VAL A 1 186 ? 3.520 24.835 8.750 1.00 83.75 186 VAL A N 1
ATOM 1440 C CA . VAL A 1 186 ? 3.164 25.071 7.341 1.00 83.75 186 VAL A CA 1
ATOM 1441 C C . VAL A 1 186 ? 4.324 24.652 6.452 1.00 83.75 186 VAL A C 1
ATOM 1443 O O . VAL A 1 186 ? 4.131 23.921 5.478 1.00 83.75 186 VAL A O 1
ATOM 1446 N N . VAL A 1 187 ? 5.541 25.060 6.815 1.00 84.69 187 VAL A N 1
ATOM 1447 C CA . VAL A 1 187 ? 6.751 24.721 6.057 1.00 84.69 187 VAL A CA 1
ATOM 1448 C C . VAL A 1 187 ? 6.989 23.211 6.085 1.00 84.69 187 VAL A C 1
ATOM 1450 O O . VAL A 1 187 ? 7.265 22.620 5.041 1.00 84.69 187 VAL A O 1
ATOM 1453 N N . VAL A 1 188 ? 6.796 22.568 7.240 1.00 85.31 188 VAL A N 1
ATOM 1454 C CA . VAL A 1 188 ? 6.885 21.107 7.382 1.00 85.31 188 VAL A CA 1
ATOM 1455 C C . VAL A 1 188 ? 5.867 20.391 6.492 1.00 85.31 188 VAL A C 1
ATOM 1457 O O . VAL A 1 188 ? 6.233 19.459 5.773 1.00 85.31 188 VAL A O 1
ATOM 1460 N N . ALA A 1 189 ? 4.606 20.834 6.481 1.00 82.19 189 ALA A N 1
ATOM 1461 C CA . ALA A 1 189 ? 3.566 20.227 5.653 1.00 82.19 189 ALA A CA 1
ATOM 1462 C C . ALA A 1 189 ? 3.866 20.361 4.149 1.00 82.19 189 ALA A C 1
ATOM 1464 O O . ALA A 1 189 ? 3.689 19.398 3.398 1.00 82.19 189 ALA A O 1
ATOM 1465 N N . VAL A 1 190 ? 4.359 21.523 3.708 1.00 85.56 190 VAL A N 1
ATOM 1466 C CA . VAL A 1 190 ? 4.740 21.757 2.307 1.00 85.56 190 VAL A CA 1
ATOM 1467 C C . VAL A 1 190 ? 5.928 20.881 1.909 1.00 85.56 190 VAL A C 1
ATOM 1469 O O . VAL A 1 190 ? 5.848 20.187 0.894 1.00 85.56 190 VAL A O 1
ATOM 1472 N N . LEU A 1 191 ? 6.998 20.847 2.710 1.00 87.19 191 LEU A N 1
ATOM 1473 C CA . LEU A 1 191 ? 8.166 20.001 2.435 1.00 87.19 191 LEU A CA 1
ATOM 1474 C C . LEU A 1 191 ? 7.806 18.515 2.406 1.00 87.19 191 LEU A C 1
ATOM 1476 O O . LEU A 1 191 ? 8.315 17.776 1.564 1.00 87.19 191 LEU A O 1
ATOM 1480 N N . PHE A 1 192 ? 6.907 18.082 3.290 1.00 86.31 192 PHE A N 1
ATOM 1481 C CA . PHE A 1 192 ? 6.409 16.712 3.301 1.00 86.31 192 PHE A CA 1
ATOM 1482 C C . PHE A 1 192 ? 5.649 16.390 2.010 1.00 86.31 192 PHE A C 1
ATOM 1484 O O . PHE A 1 192 ? 5.895 15.355 1.390 1.00 86.31 192 PHE A O 1
ATOM 1491 N N . CYS A 1 193 ? 4.780 17.298 1.552 1.00 86.88 193 CYS A N 1
ATOM 1492 C CA . CYS A 1 193 ? 4.062 17.124 0.290 1.00 86.88 193 CYS A CA 1
ATOM 1493 C C . CYS A 1 193 ? 5.012 17.055 -0.909 1.00 86.88 193 CYS A C 1
ATOM 1495 O O . CYS A 1 193 ? 4.836 16.195 -1.771 1.00 86.88 193 CYS A O 1
ATOM 1497 N N . VAL A 1 194 ? 6.032 17.918 -0.951 1.00 87.94 194 VAL A N 1
ATOM 1498 C CA . VAL A 1 194 ? 7.057 17.907 -2.005 1.00 87.94 194 VAL A CA 1
ATOM 1499 C C . VAL A 1 194 ? 7.829 16.588 -1.993 1.00 87.94 194 VAL A C 1
ATOM 1501 O O . VAL A 1 194 ? 7.944 15.947 -3.035 1.00 87.94 194 VAL A O 1
ATOM 1504 N N . GLY A 1 195 ? 8.293 16.133 -0.827 1.00 87.69 195 GLY A N 1
ATOM 1505 C CA . GLY A 1 195 ? 9.011 14.864 -0.708 1.00 87.69 195 GLY A CA 1
ATOM 1506 C C . GLY A 1 195 ? 8.182 13.676 -1.210 1.00 87.69 195 GLY A C 1
ATOM 1507 O O . GLY A 1 195 ? 8.647 12.897 -2.047 1.00 87.69 195 GLY A O 1
ATOM 1508 N N . VAL A 1 196 ? 6.924 13.571 -0.766 1.00 87.44 196 VAL A N 1
ATOM 1509 C CA . VAL A 1 196 ? 6.009 12.508 -1.213 1.00 87.44 196 VAL A CA 1
ATOM 1510 C C . VAL A 1 196 ? 5.755 12.594 -2.719 1.00 87.44 196 VAL A C 1
ATOM 1512 O O . VAL A 1 196 ? 5.773 11.566 -3.395 1.00 87.44 196 VAL A O 1
ATOM 1515 N N . ALA A 1 197 ? 5.579 13.794 -3.273 1.00 87.56 197 ALA A N 1
ATOM 1516 C CA . ALA A 1 197 ? 5.359 13.973 -4.704 1.00 87.56 197 ALA A CA 1
ATOM 1517 C C . ALA A 1 197 ? 6.566 13.491 -5.532 1.00 87.56 197 ALA A C 1
ATOM 1519 O O . ALA A 1 197 ? 6.385 12.774 -6.516 1.00 87.56 197 ALA A O 1
ATOM 1520 N N . PHE A 1 198 ? 7.797 13.799 -5.112 1.00 86.75 198 PHE A N 1
ATOM 1521 C CA . PHE A 1 198 ? 9.013 13.368 -5.817 1.00 86.75 198 PHE A CA 1
ATOM 1522 C C . PHE A 1 198 ? 9.275 11.862 -5.730 1.00 86.75 198 PHE A C 1
ATOM 1524 O O . PHE A 1 198 ? 9.848 11.293 -6.662 1.00 86.75 198 PHE A O 1
ATOM 1531 N N . SER A 1 199 ? 8.784 11.184 -4.687 1.00 87.50 199 SER A N 1
ATOM 1532 C CA . SER A 1 199 ? 8.839 9.716 -4.611 1.00 87.50 199 SER A CA 1
ATOM 1533 C C . SER A 1 199 ? 8.133 9.018 -5.791 1.00 87.50 199 SER A C 1
ATOM 1535 O O . SER A 1 199 ? 8.453 7.872 -6.116 1.00 87.50 199 SER A O 1
ATOM 1537 N N . ALA A 1 200 ? 7.238 9.719 -6.505 1.00 85.44 200 ALA A N 1
ATOM 1538 C CA . ALA A 1 200 ? 6.602 9.232 -7.729 1.00 85.44 200 ALA A CA 1
ATOM 1539 C C . ALA A 1 200 ? 7.609 8.844 -8.827 1.00 85.44 200 ALA A C 1
ATOM 1541 O O . ALA A 1 200 ? 7.385 7.876 -9.560 1.00 85.44 200 ALA A O 1
ATOM 1542 N N . PHE A 1 201 ? 8.735 9.561 -8.930 1.00 84.06 201 PHE A N 1
ATOM 1543 C CA . PHE A 1 201 ? 9.762 9.268 -9.930 1.00 84.06 201 PHE A CA 1
ATOM 1544 C C . PHE A 1 201 ? 10.455 7.932 -9.662 1.00 84.06 201 PHE A C 1
ATOM 1546 O O . PHE A 1 201 ? 10.663 7.169 -10.606 1.00 84.06 201 PHE A O 1
ATOM 1553 N N . SER A 1 202 ? 10.707 7.591 -8.395 1.00 84.12 202 SER A N 1
ATOM 1554 C CA . SER A 1 202 ? 11.231 6.272 -8.021 1.00 84.12 202 SER A CA 1
ATOM 1555 C C . SER A 1 202 ? 10.308 5.153 -8.490 1.00 84.12 202 SER A C 1
ATOM 1557 O O . SER A 1 202 ? 10.771 4.208 -9.123 1.00 84.12 202 SER A O 1
ATOM 1559 N N . ILE A 1 203 ? 8.992 5.290 -8.295 1.00 81.38 203 ILE A N 1
ATOM 1560 C CA . ILE A 1 203 ? 8.012 4.288 -8.751 1.00 81.38 203 ILE A CA 1
ATOM 1561 C C . ILE A 1 203 ? 8.067 4.115 -10.270 1.00 81.38 203 ILE A C 1
ATOM 1563 O O . ILE A 1 203 ? 8.130 2.987 -10.752 1.00 81.38 203 ILE A O 1
ATOM 1567 N N . SER A 1 204 ? 8.126 5.205 -11.038 1.00 78.75 204 SER A N 1
ATOM 1568 C CA . SER A 1 204 ? 8.288 5.114 -12.500 1.00 78.75 204 SER A CA 1
ATOM 1569 C C . SER A 1 204 ? 9.624 4.476 -12.926 1.00 78.75 204 SER A C 1
ATOM 1571 O O . SER A 1 204 ? 9.720 3.858 -13.988 1.00 78.75 204 SER A O 1
ATOM 1573 N N . GLY A 1 205 ? 10.653 4.597 -12.084 1.00 74.38 205 GLY A N 1
ATOM 1574 C CA . GLY A 1 205 ? 11.982 4.032 -12.274 1.00 74.38 205 GLY A CA 1
ATOM 1575 C C . GLY A 1 205 ? 12.020 2.527 -12.017 1.00 74.38 205 GLY A C 1
ATOM 1576 O O . GLY A 1 205 ? 12.215 1.756 -12.954 1.00 74.38 205 GLY A O 1
ATOM 1577 N N . TYR A 1 206 ? 11.835 2.095 -10.768 1.00 77.31 206 TYR A N 1
ATOM 1578 C CA . TYR A 1 206 ? 12.097 0.708 -10.368 1.00 77.31 206 TYR A CA 1
ATOM 1579 C C . TYR A 1 206 ? 11.012 -0.282 -10.805 1.00 77.31 206 TYR A C 1
ATOM 1581 O O . TYR A 1 206 ? 11.304 -1.473 -10.925 1.00 77.31 206 TYR A O 1
ATOM 1589 N N . GLN A 1 207 ? 9.772 0.165 -11.050 1.00 76.44 207 GLN A N 1
ATOM 1590 C CA . GLN A 1 207 ? 8.659 -0.741 -11.371 1.00 76.44 207 GLN A CA 1
ATOM 1591 C C . GLN A 1 207 ? 8.898 -1.504 -12.685 1.00 76.44 207 GLN A C 1
ATOM 1593 O O . GLN A 1 207 ? 8.342 -2.584 -12.883 1.00 76.44 207 GLN A O 1
ATOM 1598 N N . LEU A 1 208 ? 9.764 -0.965 -13.549 1.00 75.69 208 LEU A N 1
ATOM 1599 C CA . LEU A 1 208 ? 10.176 -1.568 -14.814 1.00 75.69 208 LEU A CA 1
ATOM 1600 C C . LEU A 1 208 ? 11.433 -2.449 -14.679 1.00 75.69 208 LEU A C 1
ATOM 1602 O O . LEU A 1 208 ? 11.702 -3.248 -15.570 1.00 75.69 208 LEU A O 1
ATOM 1606 N N . ASN A 1 209 ? 12.150 -2.414 -13.547 1.00 80.88 209 ASN A N 1
ATOM 1607 C CA . ASN A 1 209 ? 13.362 -3.220 -13.350 1.00 80.88 209 ASN A CA 1
ATOM 1608 C C . ASN A 1 209 ? 13.109 -4.736 -13.463 1.00 80.88 209 ASN A C 1
ATOM 1610 O O . ASN A 1 209 ? 13.883 -5.401 -14.150 1.00 80.88 209 ASN A O 1
ATOM 1614 N N . PRO A 1 210 ? 12.051 -5.324 -12.862 1.00 79.75 210 PRO A N 1
ATOM 1615 C CA . PRO A 1 210 ? 11.781 -6.751 -13.038 1.00 79.75 210 PRO A CA 1
ATOM 1616 C C . PRO A 1 210 ? 11.502 -7.130 -14.499 1.00 79.75 210 PRO A C 1
ATOM 1618 O O . PRO A 1 210 ? 11.854 -8.230 -14.929 1.00 79.75 210 PRO A O 1
ATOM 1621 N N . LEU A 1 211 ? 10.893 -6.212 -15.259 1.00 80.62 211 LEU A N 1
ATOM 1622 C CA . LEU A 1 211 ? 10.595 -6.393 -16.678 1.00 80.62 211 LEU A CA 1
ATOM 1623 C C . LEU A 1 211 ? 11.874 -6.353 -17.527 1.00 80.62 211 LEU A C 1
ATOM 1625 O O . LEU A 1 211 ? 12.026 -7.179 -18.424 1.00 80.62 211 LEU A O 1
ATOM 1629 N N . ASP A 1 212 ? 12.793 -5.439 -17.209 1.00 80.44 212 ASP A N 1
ATOM 1630 C CA . ASP A 1 212 ? 14.088 -5.303 -17.883 1.00 80.44 212 ASP A CA 1
ATOM 1631 C C . ASP A 1 212 ? 15.041 -6.480 -17.561 1.00 80.44 212 ASP A C 1
ATOM 1633 O O . ASP A 1 212 ? 15.823 -6.888 -18.419 1.00 80.44 212 ASP A O 1
ATOM 1637 N N . ILE A 1 213 ? 14.973 -7.056 -16.349 1.00 83.00 213 ILE A N 1
ATOM 1638 C CA . ILE A 1 213 ? 15.842 -8.168 -15.910 1.00 83.00 213 ILE A CA 1
ATOM 1639 C C . ILE A 1 213 ? 15.389 -9.516 -16.486 1.00 83.00 213 ILE A C 1
ATOM 1641 O O . ILE A 1 213 ? 16.198 -10.263 -17.036 1.00 83.00 213 ILE A O 1
ATOM 1645 N N . ALA A 1 214 ? 14.113 -9.871 -16.316 1.00 82.75 214 ALA A N 1
ATOM 1646 C CA . ALA A 1 214 ? 13.605 -11.189 -16.686 1.00 82.75 214 ALA A CA 1
ATOM 1647 C C . ALA A 1 214 ? 12.150 -11.097 -17.175 1.00 82.75 214 ALA A C 1
ATOM 1649 O O . ALA A 1 214 ? 11.228 -11.451 -16.436 1.00 82.75 214 ALA A O 1
ATOM 1650 N N . PRO A 1 215 ? 11.913 -10.698 -18.441 1.00 80.69 215 PRO A N 1
ATOM 1651 C CA . PRO A 1 215 ? 10.560 -10.472 -18.955 1.00 80.69 215 PRO A CA 1
ATOM 1652 C C . PRO A 1 215 ? 9.680 -11.731 -18.899 1.00 80.69 215 PRO A C 1
ATOM 1654 O O . PRO A 1 215 ? 8.482 -11.635 -18.650 1.00 80.69 215 PRO A O 1
ATOM 1657 N N . LYS A 1 216 ? 10.270 -12.929 -19.044 1.00 78.25 216 LYS A N 1
ATOM 1658 C CA . LYS A 1 216 ? 9.553 -14.216 -18.929 1.00 78.25 216 LYS A CA 1
ATOM 1659 C C . LYS A 1 216 ? 9.165 -14.590 -17.488 1.00 78.25 216 LYS A C 1
ATOM 1661 O O . LYS A 1 216 ? 8.264 -15.399 -17.307 1.00 78.25 216 LYS A O 1
ATOM 1666 N N . PHE A 1 217 ? 9.812 -14.010 -16.474 1.00 81.62 217 PHE A N 1
ATOM 1667 C CA . PHE A 1 217 ? 9.607 -14.322 -15.050 1.00 81.62 217 PHE A CA 1
ATOM 1668 C C . PHE A 1 217 ? 9.224 -13.081 -14.223 1.00 81.62 217 PHE A C 1
ATOM 1670 O O . PHE A 1 217 ? 9.396 -13.054 -13.003 1.00 81.62 217 PHE A O 1
ATOM 1677 N N . VAL A 1 218 ? 8.674 -12.055 -14.880 1.00 77.75 218 VAL A N 1
ATOM 1678 C CA . VAL A 1 218 ? 8.362 -10.755 -14.267 1.00 77.75 218 VAL A CA 1
ATOM 1679 C C . VAL A 1 218 ? 7.371 -10.868 -13.104 1.00 77.75 218 VAL A C 1
ATOM 1681 O O . VAL A 1 218 ? 7.515 -10.153 -12.117 1.00 77.75 218 VAL A O 1
ATOM 1684 N N . GLY A 1 219 ? 6.398 -11.784 -13.178 1.00 71.75 219 GLY A N 1
ATOM 1685 C CA . GLY A 1 219 ? 5.377 -11.976 -12.141 1.00 71.75 219 GLY A CA 1
ATOM 1686 C C . GLY A 1 219 ? 5.973 -12.435 -10.805 1.00 71.75 219 GLY A C 1
ATOM 1687 O O . GLY A 1 219 ? 5.887 -11.690 -9.828 1.00 71.75 219 GLY A O 1
ATOM 1688 N N . PRO A 1 220 ? 6.637 -13.607 -10.755 1.00 75.44 220 PRO A N 1
ATOM 1689 C CA . PRO A 1 220 ? 7.325 -14.077 -9.554 1.00 75.44 220 PRO A CA 1
ATOM 1690 C C . PRO A 1 220 ? 8.370 -13.087 -9.026 1.00 75.44 220 PRO A C 1
ATOM 1692 O O . PRO A 1 220 ? 8.416 -12.830 -7.824 1.00 75.44 220 PRO A O 1
ATOM 1695 N N . LEU A 1 221 ? 9.167 -12.481 -9.915 1.00 75.75 221 LEU A N 1
ATOM 1696 C CA . LEU A 1 221 ? 10.206 -11.522 -9.530 1.00 75.75 221 LEU A CA 1
ATOM 1697 C C . LEU A 1 221 ? 9.610 -10.266 -8.875 1.00 75.75 221 LEU A C 1
ATOM 1699 O O . LEU A 1 221 ? 10.072 -9.843 -7.818 1.00 75.75 221 LEU A O 1
ATOM 1703 N N . THR A 1 222 ? 8.534 -9.719 -9.448 1.00 79.25 222 THR A N 1
ATOM 1704 C CA . THR A 1 222 ? 7.796 -8.586 -8.864 1.00 79.25 222 THR A CA 1
ATOM 1705 C C . THR A 1 222 ? 7.160 -8.959 -7.525 1.00 79.25 222 THR A C 1
ATOM 1707 O O . THR A 1 222 ? 7.150 -8.139 -6.607 1.00 79.25 222 THR A O 1
ATOM 1710 N N . GLY A 1 223 ? 6.651 -10.189 -7.393 1.00 70.81 223 GLY A N 1
ATOM 1711 C CA . GLY A 1 223 ? 6.124 -10.719 -6.135 1.00 70.81 223 GLY A CA 1
ATOM 1712 C C . GLY A 1 223 ? 7.176 -10.711 -5.024 1.00 70.81 223 GLY A C 1
ATOM 1713 O O . GLY A 1 223 ? 6.922 -10.166 -3.952 1.00 70.81 223 GLY A O 1
ATOM 1714 N N . ILE A 1 224 ? 8.381 -11.217 -5.312 1.00 78.62 224 ILE A N 1
ATOM 1715 C CA . ILE A 1 224 ? 9.521 -11.209 -4.379 1.00 78.62 224 ILE A CA 1
ATOM 1716 C C . ILE A 1 224 ? 9.958 -9.775 -4.053 1.00 78.62 224 ILE A C 1
ATOM 1718 O O . ILE A 1 224 ? 10.173 -9.443 -2.893 1.00 78.62 224 ILE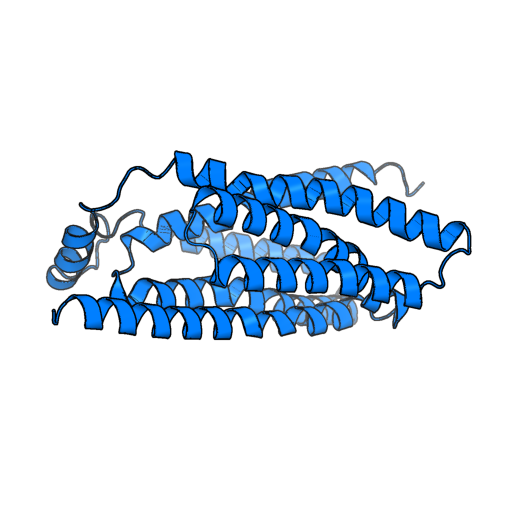 A O 1
ATOM 1722 N N . SER A 1 225 ? 10.051 -8.875 -5.035 1.00 76.31 225 SER A N 1
ATOM 1723 C CA . SER A 1 225 ? 10.389 -7.473 -4.747 1.00 76.31 225 SER A CA 1
ATOM 1724 C C . SER A 1 225 ? 9.368 -6.815 -3.813 1.00 76.31 225 SER A C 1
ATOM 1726 O O . SER A 1 225 ? 9.742 -6.057 -2.918 1.00 76.31 225 SER A O 1
ATOM 1728 N N . ARG A 1 226 ? 8.080 -7.143 -3.968 1.00 74.69 226 ARG A N 1
ATOM 1729 C CA . ARG A 1 226 ? 7.014 -6.619 -3.107 1.00 74.69 226 ARG A CA 1
ATOM 1730 C C . ARG A 1 226 ? 7.040 -7.193 -1.693 1.00 74.69 226 ARG A C 1
ATOM 1732 O O . ARG A 1 226 ? 6.550 -6.513 -0.805 1.00 74.69 226 ARG A O 1
ATOM 1739 N N . THR A 1 227 ? 7.665 -8.342 -1.417 1.00 72.38 227 THR A N 1
ATOM 1740 C CA . THR A 1 227 ? 7.821 -8.796 -0.019 1.00 72.38 227 THR A CA 1
ATOM 1741 C C . THR A 1 227 ? 8.745 -7.886 0.798 1.00 72.38 227 THR A C 1
ATOM 1743 O O . THR A 1 227 ? 8.667 -7.884 2.025 1.00 72.38 227 THR A O 1
ATOM 1746 N N . GLY A 1 228 ? 9.575 -7.057 0.149 1.00 68.62 228 GLY A N 1
ATOM 1747 C CA . GLY A 1 228 ? 10.397 -6.036 0.812 1.00 68.62 228 GLY A CA 1
ATOM 1748 C C . GLY A 1 228 ? 9.589 -4.991 1.595 1.00 68.62 228 GLY A C 1
ATOM 1749 O O . GLY A 1 228 ? 10.109 -4.385 2.533 1.00 68.62 228 GLY A O 1
ATOM 1750 N N . THR A 1 229 ? 8.292 -4.834 1.307 1.00 67.81 229 THR A N 1
ATOM 1751 C CA . THR A 1 229 ? 7.393 -3.970 2.091 1.00 67.81 229 THR A CA 1
ATOM 1752 C C . THR A 1 229 ? 7.103 -4.515 3.493 1.00 67.81 229 THR A C 1
ATOM 1754 O O . THR A 1 229 ? 6.534 -3.800 4.312 1.00 67.81 229 THR A O 1
ATOM 1757 N N . ALA A 1 230 ? 7.536 -5.737 3.831 1.00 65.06 230 ALA A N 1
ATOM 1758 C CA . ALA A 1 230 ? 7.566 -6.211 5.217 1.00 65.06 230 ALA A CA 1
ATOM 1759 C C . ALA A 1 230 ? 8.369 -5.264 6.135 1.00 65.06 230 ALA A C 1
ATOM 1761 O O . ALA A 1 230 ? 8.054 -5.135 7.319 1.00 65.06 230 ALA A O 1
ATOM 1762 N N . GLY A 1 231 ? 9.339 -4.518 5.587 1.00 68.56 231 GLY A N 1
ATOM 1763 C CA . GLY A 1 231 ? 10.036 -3.452 6.311 1.00 68.56 231 GLY A CA 1
ATOM 1764 C C . GLY A 1 231 ? 9.103 -2.352 6.839 1.00 68.56 231 GLY A C 1
ATOM 1765 O O . GLY A 1 231 ? 9.359 -1.793 7.905 1.00 68.56 231 GLY A O 1
ATOM 1766 N N . SER A 1 232 ? 7.973 -2.089 6.171 1.00 67.94 232 SER A N 1
ATOM 1767 C CA . SER A 1 232 ? 6.965 -1.122 6.629 1.00 67.94 232 SER A CA 1
ATOM 1768 C C . SER A 1 232 ? 6.258 -1.573 7.913 1.00 67.94 232 SER A C 1
ATOM 1770 O O . SER A 1 232 ? 5.921 -0.733 8.749 1.00 67.94 232 SER A O 1
ATOM 1772 N N . ILE A 1 233 ? 6.083 -2.886 8.117 1.00 67.25 233 ILE A N 1
ATOM 1773 C CA . ILE A 1 233 ? 5.536 -3.455 9.363 1.00 67.25 233 ILE A CA 1
ATOM 1774 C C . ILE A 1 233 ? 6.495 -3.151 10.520 1.00 67.25 233 ILE A C 1
ATOM 1776 O O . ILE A 1 233 ? 6.088 -2.592 11.537 1.00 67.25 233 ILE A O 1
ATOM 1780 N N . VAL A 1 234 ? 7.785 -3.445 10.336 1.00 73.62 234 VAL A N 1
ATOM 1781 C CA . VAL A 1 234 ? 8.826 -3.194 11.347 1.00 73.62 234 VAL A CA 1
ATOM 1782 C C . VAL A 1 234 ? 8.951 -1.698 11.649 1.00 73.62 234 VAL A C 1
ATOM 1784 O O . VAL A 1 234 ? 8.994 -1.310 12.814 1.00 73.62 234 VAL A O 1
ATOM 1787 N N . SER A 1 235 ? 8.937 -0.847 10.618 1.00 72.88 235 SER A N 1
ATOM 1788 C CA . SER A 1 235 ? 8.977 0.613 10.773 1.00 72.88 235 SER A CA 1
ATOM 1789 C C . SER A 1 235 ? 7.794 1.144 11.591 1.00 72.88 235 SER A C 1
ATOM 1791 O O . SER A 1 235 ? 7.996 1.937 12.511 1.00 72.88 235 SER A O 1
ATOM 1793 N N . THR A 1 236 ? 6.578 0.653 11.328 1.00 68.38 236 THR A N 1
ATOM 1794 C CA . THR A 1 236 ? 5.368 1.060 12.064 1.00 68.38 236 THR A CA 1
ATOM 1795 C C . THR A 1 236 ? 5.433 0.639 13.534 1.00 68.38 236 THR A C 1
ATOM 1797 O O . THR A 1 236 ? 5.059 1.414 14.414 1.00 68.38 236 THR A O 1
ATOM 1800 N N . LEU A 1 237 ? 5.958 -0.557 13.823 1.00 67.25 237 LEU A N 1
ATOM 1801 C CA . LEU A 1 237 ? 6.147 -1.042 15.196 1.00 67.25 237 LEU A CA 1
ATOM 1802 C C . LEU A 1 237 ? 7.191 -0.225 15.966 1.00 67.25 237 LEU A C 1
ATOM 1804 O O . LEU A 1 237 ? 6.974 0.109 17.131 1.00 67.25 237 LEU A O 1
ATOM 1808 N N . LEU A 1 238 ? 8.306 0.123 15.320 1.00 71.12 238 LEU A N 1
ATOM 1809 C CA . LEU A 1 238 ? 9.345 0.958 15.926 1.00 71.12 238 LEU A CA 1
ATOM 1810 C C . LEU A 1 238 ? 8.829 2.369 16.212 1.00 71.12 238 LEU A C 1
ATOM 1812 O O . LEU A 1 238 ? 8.986 2.852 17.332 1.00 71.12 238 LEU A O 1
ATOM 1816 N N . ALA A 1 239 ? 8.153 2.992 15.244 1.00 66.06 239 ALA A N 1
ATOM 1817 C CA . ALA A 1 239 ? 7.528 4.301 15.425 1.00 66.06 239 ALA A CA 1
ATOM 1818 C C . ALA A 1 239 ? 6.474 4.286 16.546 1.00 66.06 239 ALA A C 1
ATOM 1820 O O . ALA A 1 239 ? 6.360 5.232 17.320 1.00 66.06 239 ALA A O 1
ATOM 1821 N N . ALA A 1 240 ? 5.718 3.194 16.677 1.00 62.88 240 ALA A N 1
ATOM 1822 C CA . ALA A 1 240 ? 4.759 3.046 17.764 1.00 62.88 240 ALA A CA 1
ATOM 1823 C C . ALA A 1 240 ? 5.431 2.992 19.144 1.00 62.88 240 ALA A C 1
ATOM 1825 O O . ALA A 1 240 ? 4.918 3.584 20.094 1.00 62.88 240 ALA A O 1
ATOM 1826 N N . LYS A 1 241 ? 6.571 2.300 19.262 1.00 66.81 241 LYS A N 1
ATOM 1827 C CA . LYS A 1 241 ? 7.312 2.200 20.524 1.00 66.81 241 LYS A CA 1
ATOM 1828 C C . LYS A 1 241 ? 7.891 3.552 20.950 1.00 66.81 241 LYS A C 1
ATOM 1830 O O . LYS A 1 241 ? 7.734 3.936 22.105 1.00 66.81 241 LYS A O 1
ATOM 1835 N N . THR A 1 242 ? 8.493 4.292 20.020 1.00 71.38 242 THR A N 1
ATOM 1836 C CA . THR A 1 242 ? 9.119 5.590 20.320 1.00 71.38 242 THR A CA 1
ATOM 1837 C C . THR A 1 242 ? 8.102 6.654 20.738 1.00 71.38 242 THR A C 1
ATOM 1839 O O . THR A 1 242 ? 8.366 7.422 21.662 1.00 71.38 242 THR A O 1
ATOM 1842 N N . VAL A 1 243 ? 6.917 6.673 20.116 1.00 64.69 243 VAL A N 1
ATOM 1843 C CA . VAL A 1 243 ? 5.815 7.579 20.497 1.00 64.69 243 VAL A CA 1
ATOM 1844 C C . VAL A 1 243 ? 5.195 7.189 21.846 1.00 64.69 243 VAL A C 1
ATOM 1846 O O . VAL A 1 243 ? 4.813 8.055 22.635 1.00 64.69 243 VAL A O 1
ATOM 1849 N N . GLY A 1 244 ? 5.106 5.886 22.139 1.00 52.53 244 GLY A N 1
ATOM 1850 C CA . GLY A 1 244 ? 4.619 5.387 23.427 1.00 52.53 244 GLY A CA 1
ATOM 1851 C C . GLY A 1 244 ? 5.493 5.828 24.604 1.00 52.53 244 GLY A C 1
ATOM 1852 O O . GLY A 1 244 ? 4.964 6.238 25.634 1.00 52.53 244 GLY A O 1
ATOM 1853 N N . GLU A 1 245 ? 6.816 5.819 24.439 1.00 53.44 245 GLU A N 1
ATOM 1854 C CA . GLU A 1 245 ? 7.763 6.274 25.469 1.00 53.44 245 GLU A CA 1
ATOM 1855 C C . GLU A 1 245 ? 7.664 7.792 25.723 1.00 53.44 245 GLU A C 1
ATOM 1857 O O . GLU A 1 245 ? 7.701 8.227 26.873 1.00 53.44 245 GLU A O 1
ATOM 1862 N N . THR A 1 246 ? 7.431 8.605 24.684 1.00 51.12 246 THR A N 1
ATOM 1863 C CA . THR A 1 246 ? 7.313 10.073 24.818 1.00 51.12 246 THR A CA 1
ATOM 1864 C C . THR A 1 246 ? 6.028 10.516 25.525 1.00 51.12 246 THR A C 1
ATOM 1866 O O . THR A 1 246 ? 6.053 11.470 26.303 1.00 51.12 246 THR A O 1
ATOM 1869 N N . HIS A 1 247 ? 4.909 9.815 25.315 1.00 41.03 247 HIS A N 1
ATOM 1870 C CA . HIS A 1 247 ? 3.658 10.087 26.038 1.00 41.03 247 HIS A CA 1
ATOM 1871 C C . HIS A 1 247 ? 3.736 9.733 27.532 1.00 41.03 247 HIS A C 1
ATOM 1873 O O . HIS A 1 247 ? 3.060 10.370 28.339 1.00 41.03 247 HIS A O 1
ATOM 1879 N N . VAL A 1 248 ? 4.563 8.752 27.910 1.00 43.41 248 VAL A N 1
ATOM 1880 C CA . VAL A 1 248 ? 4.784 8.380 29.318 1.00 43.41 248 VAL A CA 1
ATOM 1881 C C . VAL A 1 248 ? 5.650 9.422 30.032 1.00 43.41 248 VAL A C 1
ATOM 1883 O O . VAL A 1 248 ? 5.364 9.758 31.177 1.00 43.41 248 VAL A O 1
ATOM 1886 N N . SER A 1 249 ? 6.647 10.006 29.362 1.00 39.03 249 SER A N 1
ATOM 1887 C CA . SER A 1 249 ? 7.495 11.056 29.952 1.00 39.03 249 SER A CA 1
ATOM 1888 C C . SER A 1 249 ? 6.758 12.375 30.227 1.00 39.03 249 SER A C 1
ATOM 1890 O O . SER A 1 249 ? 7.104 13.071 31.175 1.00 39.03 249 SER A O 1
ATOM 1892 N N . LEU A 1 250 ? 5.727 12.709 29.444 1.00 41.22 250 LEU A N 1
ATOM 1893 C CA . LEU A 1 250 ? 4.922 13.930 29.617 1.00 41.22 250 LEU A CA 1
ATOM 1894 C C . LEU A 1 250 ? 3.946 13.884 30.805 1.00 41.22 250 LEU A C 1
ATOM 1896 O O . LEU A 1 250 ? 3.423 14.922 31.185 1.00 41.22 250 LEU A O 1
ATOM 1900 N N . HIS A 1 251 ? 3.692 12.709 31.388 1.00 35.56 251 HIS A N 1
ATOM 1901 C CA . HIS A 1 251 ? 2.831 12.554 32.569 1.00 35.56 251 HIS A CA 1
ATOM 1902 C C . HIS A 1 251 ? 3.605 12.534 33.901 1.00 35.56 251 HIS A C 1
ATOM 1904 O O . HIS A 1 251 ? 2.984 12.416 34.956 1.00 35.56 251 HIS A O 1
ATOM 1910 N N . ILE A 1 252 ? 4.941 12.620 33.862 1.00 39.75 252 ILE A N 1
ATOM 1911 C CA . ILE A 1 252 ? 5.832 12.569 35.041 1.00 39.75 252 ILE A CA 1
ATOM 1912 C C . ILE A 1 252 ? 6.493 13.948 35.301 1.00 39.75 252 ILE A C 1
ATOM 1914 O O . ILE A 1 252 ? 7.365 14.080 36.156 1.00 39.75 252 ILE A O 1
ATOM 1918 N N . LEU A 1 253 ? 6.050 14.994 34.596 1.00 36.03 253 LEU A N 1
ATOM 1919 C CA . LEU A 1 253 ? 6.386 16.407 34.818 1.00 36.03 253 LEU A CA 1
ATOM 1920 C C . LEU A 1 253 ? 5.096 17.203 35.028 1.00 36.03 253 LEU A C 1
ATOM 1922 O O . LEU A 1 253 ? 5.123 18.123 35.872 1.00 36.03 253 LEU A O 1
#

Solvent-accessible surface area (backbone atoms only — not comparable to full-atom values): 14069 Å² total; per-residue (Å²): 143,85,66,93,58,57,66,57,55,55,50,51,52,51,54,51,53,60,61,55,65,51,49,63,62,48,48,52,59,55,48,51,66,74,43,56,82,92,51,36,61,59,56,50,48,58,64,52,45,51,72,57,48,46,51,54,56,47,47,52,52,49,54,49,30,58,75,76,73,36,74,70,53,52,57,53,54,56,50,49,52,50,50,54,49,50,54,50,45,70,76,70,62,68,89,45,70,86,76,44,93,86,64,54,70,75,59,48,52,60,43,55,70,61,60,80,75,69,77,90,60,68,66,57,57,58,62,64,43,50,36,57,54,49,15,55,54,40,26,59,51,38,41,56,51,52,51,50,39,38,75,68,68,76,35,57,68,70,56,46,34,51,47,26,37,50,50,4,54,47,46,25,49,53,32,56,59,53,41,76,77,56,87,50,68,66,60,39,51,51,38,51,32,51,19,52,20,40,37,21,28,24,52,55,23,58,73,47,47,40,48,74,74,36,64,95,50,27,66,63,48,47,37,57,60,52,50,60,56,56,55,56,57,55,50,52,53,52,55,46,52,57,53,52,55,55,60,56,57,67,75,77,114

Foldseek 3Di:
DPPPCVVVVVVVVVVVVVVVVVVLVVVCQQCVLVDFPLCSLVVVLVVCVCVLVVLLVLLVVCVCCVVPNNNVVSCVVVVVVVVVVVVVCVVPRDRHPVPDPPDDPVSSVSSVVPVVPDDDCPVVVVLVCLLVVLLVVLLVVLLVVLVVCVVVVVDPLVRSLVVLQCQLCVLLVVLVVVLVVDPDPVSNSVSNSVNSSSVSSNCSRCLCVLCVPCVPCSSVVVSVVSSVCVVVSVVSVVVSVVVVVVVVVVVVD

Secondary structure (DSSP, 8-state):
---TTHHHHHHHHHHHHHHHTTHHHHHHHHHGGGS-GGGHHHHHHHHHHHHHHHHHHHHHHHHHHHHHT-TTHHHHHHHHHHHHHHHHHHHH--S-GGG-TT--HHHHHHHHHHHTT----HHHHHHHHHHHHHHHHHHHHHHHHHHHHHHTTSS-HHHHHHHHHHHHHHHHHHHHHHHTT---HHHHHHHHHHHHHHHHHHHHHHTTHHHHH-GGGHHHHHHHHHHTTHHHHHHHHHHHHHHHHHHHHTT--

Organism: Biomphalaria glabrata (NCBI:txid6526)

pLDDT: mean 77.69, std 11.11, range [35.56, 95.38]